Protein AF-A0A2H3ASD8-F1 (afdb_monomer)

Nearest PDB structures (foldseek):
  6ohp-assembly4_D  TM=9.624E-01  e=1.254E-15  Homo sapiens
  6ohp-assembly1_A  TM=9.636E-01  e=1.628E-15  Homo sapiens
  6ohp-assembly3_C  TM=9.626E-01  e=1.010E-14  Homo sapiens
  6oho-assembly1_A  TM=9.629E-01  e=1.494E-14  Homo sapiens
  6ohs-assembly4_D  TM=9.561E-01  e=1.494E-14  Homo sapiens

Secondary structure (DSSP, 8-state):
-BSSSSGGG-GGGBHHHHHHHHHHTT--EEEEEE---TTT----HHHHHHHHHTT-TTEEEEEE---SS-SS----------EEEETTTEEEEES--SSTT----TT--S----TT-GGG-SS-GGGS-BTTTB----TTSTT--SS-TTT-PPPP----EEEEESTTHHHHHHHHHHHHHHHHHHHS---

Structure (mmCIF, N/CA/C/O backbone):
data_AF-A0A2H3ASD8-F1
#
_entry.id   AF-A0A2H3ASD8-F1
#
loop_
_atom_site.group_PDB
_atom_site.id
_atom_site.type_symbol
_atom_site.label_atom_id
_atom_site.label_alt_id
_atom_site.label_comp_id
_atom_site.label_asym_id
_atom_site.label_entity_id
_atom_site.label_seq_id
_atom_site.pdbx_PDB_ins_code
_atom_site.Cartn_x
_atom_site.Cartn_y
_atom_site.Cartn_z
_atom_site.occupancy
_atom_site.B_iso_or_equiv
_atom_site.auth_seq_id
_atom_site.auth_comp_id
_atom_site.auth_asym_id
_atom_site.auth_atom_id
_atom_site.pdbx_PDB_model_num
ATOM 1 N N . LEU A 1 1 ? 0.247 -0.559 -5.956 1.00 93.75 1 LEU A N 1
ATOM 2 C CA . LEU A 1 1 ? 1.138 -1.746 -5.871 1.00 93.75 1 LEU A CA 1
ATOM 3 C C . LEU A 1 1 ? 0.347 -3.056 -5.938 1.00 93.75 1 LEU A C 1
ATOM 5 O O . LEU A 1 1 ? -0.867 -3.030 -5.729 1.00 93.75 1 LEU A O 1
ATOM 9 N N . TYR A 1 2 ? 1.028 -4.179 -6.190 1.00 97.31 2 TYR A N 1
ATOM 10 C CA . TYR A 1 2 ? 0.462 -5.537 -6.153 1.00 97.31 2 TYR A CA 1
ATOM 11 C C . TYR A 1 2 ? 1.023 -6.342 -4.974 1.00 97.31 2 TYR A C 1
ATOM 13 O O . TYR A 1 2 ? 2.237 -6.365 -4.770 1.00 97.31 2 TYR A O 1
ATOM 21 N N . LEU A 1 3 ? 0.143 -7.025 -4.233 1.00 97.75 3 LEU A N 1
ATOM 22 C CA . LEU A 1 3 ? 0.501 -7.840 -3.061 1.00 97.75 3 LEU A CA 1
ATOM 23 C C . LEU A 1 3 ? 1.001 -9.248 -3.427 1.00 97.75 3 LEU A C 1
ATOM 25 O O . LEU A 1 3 ? 1.603 -9.927 -2.600 1.00 97.75 3 LEU A O 1
ATOM 29 N N . ARG A 1 4 ? 0.744 -9.699 -4.659 1.00 97.94 4 ARG A N 1
ATOM 30 C CA . ARG A 1 4 ? 1.231 -10.966 -5.224 1.00 97.94 4 ARG A CA 1
ATOM 31 C C . ARG A 1 4 ? 1.834 -10.719 -6.601 1.00 97.94 4 ARG A C 1
ATOM 33 O O . ARG A 1 4 ? 1.374 -9.816 -7.301 1.00 97.94 4 ARG A O 1
ATOM 40 N N . ARG A 1 5 ? 2.855 -11.500 -6.968 1.00 97.38 5 ARG A N 1
ATOM 41 C CA . ARG A 1 5 ? 3.621 -11.366 -8.220 1.00 97.38 5 ARG A CA 1
ATOM 42 C C . ARG A 1 5 ? 3.774 -12.725 -8.931 1.00 97.38 5 ARG A C 1
ATOM 44 O O . ARG A 1 5 ? 3.829 -13.731 -8.223 1.00 97.38 5 ARG A O 1
ATOM 51 N N . PRO A 1 6 ? 3.877 -12.750 -10.274 1.00 97.31 6 PRO A N 1
ATOM 52 C CA . PRO A 1 6 ? 3.798 -11.590 -11.169 1.00 97.31 6 PRO A CA 1
ATOM 53 C C . PRO A 1 6 ? 2.365 -11.020 -11.253 1.00 97.31 6 PRO A C 1
ATOM 55 O O . PRO A 1 6 ? 1.399 -11.767 -11.112 1.00 97.31 6 PRO A O 1
ATOM 58 N N . PRO A 1 7 ? 2.174 -9.702 -11.451 1.00 97.00 7 PRO A N 1
ATOM 59 C CA . PRO A 1 7 ? 0.848 -9.080 -11.465 1.00 97.00 7 PRO A CA 1
ATOM 60 C C . PRO A 1 7 ? -0.124 -9.656 -12.498 1.00 97.00 7 PRO A C 1
ATOM 62 O O . PRO A 1 7 ? -1.330 -9.615 -12.263 1.00 97.00 7 PRO A O 1
ATOM 65 N N . ALA A 1 8 ? 0.380 -10.174 -13.623 1.00 96.88 8 ALA A N 1
ATOM 66 C CA . ALA A 1 8 ? -0.441 -10.753 -14.685 1.00 96.88 8 ALA A CA 1
ATOM 67 C C . ALA A 1 8 ? -1.290 -11.942 -14.198 1.00 96.88 8 ALA A C 1
ATOM 69 O O . ALA A 1 8 ? -2.434 -12.076 -14.626 1.00 96.88 8 ALA A O 1
ATOM 70 N N . ASP A 1 9 ? -0.772 -12.724 -13.245 1.00 97.75 9 ASP A N 1
ATOM 71 C CA . ASP A 1 9 ? -1.457 -13.888 -12.667 1.00 97.75 9 ASP A CA 1
ATOM 72 C C . ASP A 1 9 ? -2.352 -13.526 -11.468 1.00 97.75 9 ASP A C 1
ATOM 74 O O . ASP A 1 9 ? -3.160 -14.337 -11.021 1.00 97.75 9 ASP A O 1
ATOM 78 N N . TYR A 1 10 ? -2.203 -12.312 -10.924 1.00 97.38 10 TYR A N 1
ATOM 79 C CA . TYR A 1 10 ? -2.798 -11.893 -9.649 1.00 97.38 10 TYR A CA 1
ATOM 80 C C . TYR A 1 10 ? -3.391 -10.480 -9.717 1.00 97.38 10 TYR A C 1
ATOM 82 O O . TYR A 1 10 ? -3.225 -9.658 -8.805 1.00 97.38 10 TYR A O 1
ATOM 90 N N . LEU A 1 11 ? -4.085 -10.171 -10.813 1.00 95.69 11 LEU A N 1
ATOM 91 C CA . LEU A 1 11 ? -4.644 -8.845 -11.086 1.00 95.69 11 LEU A CA 1
ATOM 92 C C . LEU A 1 11 ? -5.582 -8.340 -9.979 1.00 95.69 11 LEU A C 1
ATOM 94 O O . LEU A 1 11 ? -5.693 -7.130 -9.758 1.00 95.69 11 LEU A O 1
ATOM 98 N N . GLU A 1 12 ? -6.258 -9.247 -9.285 1.00 96.94 12 GLU A N 1
ATOM 99 C CA . GLU A 1 12 ? -7.177 -8.991 -8.181 1.00 96.94 12 GLU A CA 1
ATOM 100 C C . GLU A 1 12 ? -6.484 -8.719 -6.837 1.00 96.94 12 GLU A C 1
ATOM 102 O O . GLU A 1 12 ? -7.141 -8.294 -5.886 1.00 96.94 12 GLU A O 1
ATOM 107 N N . TYR A 1 13 ? -5.172 -8.957 -6.752 1.00 97.81 13 TYR A N 1
ATOM 108 C CA . TYR A 1 13 ? -4.335 -8.670 -5.582 1.00 97.81 13 TYR A CA 1
ATOM 109 C C . TYR A 1 13 ? -3.620 -7.316 -5.682 1.00 97.81 13 TYR A C 1
ATOM 111 O O . TYR A 1 13 ? -2.729 -7.015 -4.880 1.00 97.81 13 TYR A O 1
ATOM 119 N N . ARG A 1 14 ? -4.017 -6.462 -6.635 1.00 97.88 14 ARG A N 1
ATOM 120 C CA . ARG A 1 14 ? -3.713 -5.030 -6.555 1.00 97.88 14 ARG A CA 1
ATOM 121 C C . ARG A 1 14 ? -4.426 -4.449 -5.336 1.00 97.88 14 ARG A C 1
ATOM 123 O O . ARG A 1 14 ? -5.608 -4.729 -5.137 1.00 97.88 14 ARG A O 1
ATOM 130 N N . LEU A 1 15 ? -3.706 -3.691 -4.510 1.00 98.06 15 LEU A N 1
ATOM 131 C CA . LEU A 1 15 ? -4.189 -3.292 -3.181 1.00 98.06 15 LEU A CA 1
ATOM 132 C C . LEU A 1 15 ? -5.554 -2.585 -3.235 1.00 98.06 15 LEU A C 1
ATOM 134 O O . LEU A 1 15 ? -6.479 -2.986 -2.540 1.00 98.06 15 LEU A O 1
ATOM 138 N N . ASP A 1 16 ? -5.707 -1.603 -4.118 1.00 97.75 16 ASP A N 1
ATOM 139 C CA . ASP A 1 16 ? -6.957 -0.870 -4.356 1.00 97.75 16 ASP A CA 1
ATOM 140 C C . ASP A 1 16 ? -8.130 -1.795 -4.727 1.00 97.75 16 ASP A C 1
ATOM 142 O O . ASP A 1 16 ? -9.216 -1.700 -4.158 1.00 97.75 16 ASP A O 1
ATOM 146 N N . ARG A 1 17 ? -7.904 -2.750 -5.636 1.00 98.31 17 ARG A N 1
ATOM 147 C CA . ARG A 1 17 ? -8.920 -3.722 -6.070 1.00 98.31 17 ARG A CA 1
ATOM 148 C C . ARG A 1 17 ? -9.319 -4.663 -4.941 1.00 98.31 17 ARG A C 1
ATOM 150 O O . ARG A 1 17 ? -10.503 -4.958 -4.780 1.00 98.31 17 ARG A O 1
ATOM 157 N N . LEU A 1 18 ? -8.345 -5.125 -4.157 1.00 98.69 18 LEU A N 1
ATOM 158 C CA . LEU A 1 18 ? -8.594 -5.968 -2.993 1.00 98.69 18 LEU A CA 1
ATOM 159 C C . LEU A 1 18 ? -9.447 -5.226 -1.959 1.00 98.69 18 LEU A C 1
ATOM 161 O O . LEU A 1 18 ? -10.453 -5.779 -1.514 1.00 98.69 18 LEU A O 1
ATOM 165 N N . LEU A 1 19 ? -9.065 -3.994 -1.607 1.00 98.69 19 LEU A N 1
ATOM 166 C CA . LEU A 1 19 ? -9.784 -3.176 -0.630 1.00 98.69 19 LEU A CA 1
ATOM 167 C C . LEU A 1 19 ? -11.201 -2.861 -1.111 1.00 98.69 19 LEU A C 1
ATOM 169 O O . LEU A 1 19 ? -12.147 -3.110 -0.369 1.00 98.69 19 LEU A O 1
ATOM 173 N N . LYS A 1 20 ? -11.374 -2.429 -2.368 1.00 98.69 20 LYS A N 1
ATOM 174 C CA . LYS A 1 20 ? -12.697 -2.180 -2.965 1.00 98.69 20 LYS A CA 1
ATOM 175 C C . LYS A 1 20 ? -13.597 -3.412 -2.887 1.00 98.69 20 LYS A C 1
ATOM 177 O O . LYS A 1 20 ? -14.710 -3.327 -2.382 1.00 98.69 20 LYS A O 1
ATOM 182 N N . ARG A 1 21 ? -13.092 -4.581 -3.293 1.00 98.62 21 ARG A N 1
ATOM 183 C CA . ARG A 1 21 ? -13.844 -5.843 -3.223 1.00 98.62 21 ARG A CA 1
ATOM 184 C C . ARG A 1 21 ? -14.244 -6.206 -1.791 1.00 98.62 21 ARG A C 1
ATOM 186 O O . ARG A 1 21 ? -15.328 -6.736 -1.575 1.00 98.62 21 ARG A O 1
ATOM 193 N N . LYS A 1 22 ? -13.378 -5.960 -0.803 1.00 98.75 22 LYS A N 1
ATOM 194 C CA . LYS A 1 22 ? -13.708 -6.189 0.614 1.00 98.75 22 LYS A CA 1
ATOM 195 C C . LYS A 1 22 ? -14.733 -5.182 1.130 1.00 98.75 22 LYS A C 1
ATOM 197 O O . LYS A 1 22 ? -15.659 -5.577 1.834 1.00 98.75 22 LYS A O 1
ATOM 202 N N . ALA A 1 23 ? -14.635 -3.929 0.709 1.00 98.75 23 ALA A N 1
ATOM 203 C CA . ALA A 1 23 ? -15.603 -2.890 1.028 1.00 98.75 23 ALA A CA 1
ATOM 204 C C . ALA A 1 23 ? -17.009 -3.204 0.481 1.00 98.75 23 ALA A C 1
ATOM 206 O O . ALA A 1 23 ? -17.988 -3.062 1.214 1.00 98.75 23 ALA A O 1
ATOM 207 N N . GLU A 1 24 ? -17.094 -3.716 -0.754 1.00 98.69 24 GLU A N 1
ATOM 208 C CA . GLU A 1 24 ? -18.329 -4.201 -1.399 1.00 98.69 24 GLU A CA 1
ATOM 209 C C . GLU A 1 24 ? -18.934 -5.423 -0.681 1.00 98.69 24 GLU A C 1
ATOM 211 O O . GLU A 1 24 ? -20.142 -5.635 -0.721 1.00 98.69 24 GLU A O 1
ATOM 216 N N . GLN A 1 25 ? -18.110 -6.207 0.023 1.00 98.56 25 GLN A N 1
ATOM 217 C CA . GLN A 1 25 ? -18.545 -7.311 0.894 1.00 98.56 25 GLN A CA 1
ATOM 218 C C . GLN A 1 25 ? -18.990 -6.835 2.290 1.00 98.56 25 GLN A C 1
ATOM 220 O O . GLN A 1 25 ? -19.306 -7.659 3.145 1.00 98.56 25 GLN A O 1
ATOM 225 N N . GLY A 1 26 ? -19.009 -5.522 2.539 1.00 98.56 26 GLY A N 1
ATOM 226 C CA . GLY A 1 26 ? -19.436 -4.925 3.807 1.00 98.56 26 GLY A CA 1
ATOM 227 C C . GLY A 1 26 ? -18.316 -4.689 4.824 1.00 98.56 26 GLY A C 1
ATOM 228 O O . GLY A 1 26 ? -18.601 -4.225 5.928 1.00 98.56 26 GLY A O 1
ATOM 229 N N . VAL A 1 27 ? -17.051 -4.964 4.481 1.00 98.69 27 VAL A N 1
ATOM 230 C CA . VAL A 1 27 ? -15.912 -4.687 5.372 1.00 98.69 27 VAL A CA 1
ATOM 231 C C . VAL A 1 27 ? -15.699 -3.178 5.482 1.00 98.69 27 VAL A C 1
ATOM 233 O O . VAL A 1 27 ? -15.609 -2.484 4.469 1.00 98.69 27 VAL A O 1
ATOM 236 N N . LYS A 1 28 ? -15.578 -2.670 6.711 1.00 98.56 28 LYS A N 1
ATOM 237 C CA . LYS A 1 28 ? -15.180 -1.282 6.981 1.00 98.56 28 LYS A CA 1
ATOM 238 C C . LYS A 1 28 ? -13.662 -1.194 7.033 1.00 98.56 28 LYS A C 1
ATOM 240 O O . LYS A 1 28 ? -13.026 -1.965 7.745 1.00 98.56 28 LYS A O 1
ATOM 245 N N . ILE A 1 29 ? -13.095 -0.270 6.271 1.00 98.81 29 ILE A N 1
ATOM 246 C CA . ILE A 1 29 ? -11.655 -0.132 6.080 1.00 98.81 29 ILE A CA 1
ATOM 247 C C . ILE A 1 29 ? -11.259 1.277 6.508 1.00 98.81 29 ILE A C 1
ATOM 249 O O . ILE A 1 29 ? -11.764 2.268 5.982 1.00 98.81 29 ILE A O 1
ATOM 253 N N . TYR A 1 30 ? -10.337 1.344 7.460 1.00 98.44 30 TYR A N 1
ATOM 254 C CA . TYR A 1 30 ? -9.831 2.579 8.039 1.00 98.44 30 TYR A CA 1
ATOM 255 C C . TYR A 1 30 ? -8.327 2.643 7.804 1.00 98.44 30 TYR A C 1
ATOM 257 O O . TYR A 1 30 ? -7.611 1.695 8.122 1.00 98.44 30 TYR A O 1
ATOM 265 N N . VAL A 1 31 ? -7.853 3.737 7.215 1.00 98.44 31 VAL A N 1
ATOM 266 C CA . VAL A 1 31 ? -6.449 3.910 6.833 1.00 98.44 31 VAL A CA 1
ATOM 267 C C . VAL A 1 31 ? -5.939 5.232 7.384 1.00 98.44 31 VAL A C 1
ATOM 269 O O . VAL A 1 31 ? -6.562 6.268 7.177 1.00 98.44 31 VAL A O 1
ATOM 272 N N . ILE A 1 32 ? -4.788 5.213 8.046 1.00 97.62 32 ILE A N 1
ATOM 273 C CA . ILE A 1 32 ? -4.057 6.421 8.437 1.00 97.62 32 ILE A CA 1
ATOM 274 C C . ILE A 1 32 ? -2.764 6.422 7.632 1.00 97.62 32 ILE A C 1
ATOM 276 O O . ILE A 1 32 ? -2.038 5.431 7.640 1.00 97.62 32 ILE A O 1
ATOM 280 N N . VAL A 1 33 ? -2.484 7.515 6.926 1.00 96.69 33 VAL A N 1
ATOM 281 C CA . VAL A 1 33 ? -1.188 7.723 6.270 1.00 96.69 33 VAL A CA 1
ATOM 282 C C . VAL A 1 33 ? -0.521 8.982 6.805 1.00 96.69 33 VAL A C 1
ATOM 284 O O . VAL A 1 33 ? -1.186 9.959 7.160 1.00 96.69 33 VAL A O 1
ATOM 287 N N . TYR A 1 34 ? 0.808 8.978 6.854 1.00 94.69 34 TYR A N 1
ATOM 288 C CA . TYR A 1 34 ? 1.555 10.176 7.210 1.00 94.69 34 TYR A CA 1
ATOM 289 C C . TYR A 1 34 ? 1.340 11.272 6.155 1.00 94.69 34 TYR A C 1
ATOM 291 O O . TYR A 1 34 ? 1.434 11.024 4.951 1.00 94.69 34 TYR A O 1
ATOM 299 N N . LYS A 1 35 ? 1.029 12.486 6.616 1.00 91.88 35 LYS A N 1
ATOM 300 C CA . LYS A 1 35 ? 0.920 13.688 5.788 1.00 91.88 35 LYS A CA 1
ATOM 301 C C . LYS A 1 35 ? 2.297 14.325 5.683 1.00 91.88 35 LYS A C 1
ATOM 303 O O . LYS A 1 35 ? 2.802 14.923 6.630 1.00 91.88 35 LYS A O 1
ATOM 308 N N . GLU A 1 36 ? 2.902 14.189 4.520 1.00 87.75 36 GLU A N 1
ATOM 309 C CA . GLU A 1 36 ? 4.225 14.704 4.223 1.00 87.75 36 GLU A CA 1
ATOM 310 C C . GLU A 1 36 ? 4.266 16.225 4.088 1.00 87.75 36 GLU A C 1
ATOM 312 O O . GLU A 1 36 ? 3.287 16.874 3.704 1.00 87.75 36 GLU A O 1
ATOM 317 N N . VAL A 1 37 ? 5.454 16.784 4.314 1.00 83.81 37 VAL A N 1
ATOM 318 C CA . VAL A 1 37 ? 5.799 18.124 3.841 1.00 83.81 37 VAL A CA 1
ATOM 319 C C . VAL A 1 37 ? 6.139 18.007 2.354 1.00 83.81 37 VAL A C 1
ATOM 321 O O . VAL A 1 37 ? 7.230 17.584 1.974 1.00 83.81 37 VAL A O 1
ATOM 324 N N . THR A 1 38 ? 5.181 18.347 1.493 1.00 77.12 38 THR A N 1
ATOM 325 C CA . THR A 1 38 ? 5.244 18.077 0.043 1.00 77.12 38 THR A CA 1
ATOM 326 C C . THR A 1 38 ? 6.422 18.742 -0.674 1.00 77.12 38 THR A C 1
ATOM 328 O O . THR A 1 38 ? 6.777 18.338 -1.774 1.00 77.12 38 THR A O 1
ATOM 331 N N . GLN A 1 39 ? 7.036 19.769 -0.080 1.00 72.38 39 GLN A N 1
ATOM 332 C CA . GLN A 1 39 ? 8.222 20.435 -0.622 1.00 72.38 39 GLN A CA 1
ATOM 333 C C . GLN A 1 39 ? 9.491 19.581 -0.513 1.00 72.38 39 GLN A C 1
ATOM 335 O O . GLN A 1 39 ? 10.429 19.802 -1.275 1.00 72.38 39 GLN A O 1
ATOM 340 N N . THR A 1 40 ? 9.549 18.646 0.437 1.00 72.50 40 THR A N 1
ATOM 341 C CA . THR A 1 40 ? 10.761 17.870 0.738 1.00 72.50 40 THR A CA 1
ATOM 342 C C . THR A 1 40 ? 10.591 16.369 0.535 1.00 72.50 40 THR A C 1
ATOM 344 O O . THR A 1 40 ? 11.592 15.659 0.505 1.00 72.50 40 THR A O 1
ATOM 347 N N . MET A 1 41 ? 9.360 15.870 0.388 1.00 79.50 41 MET A N 1
ATOM 348 C CA . MET A 1 41 ? 9.072 14.436 0.318 1.00 79.50 41 MET A CA 1
ATOM 349 C C . MET A 1 41 ? 8.055 14.113 -0.779 1.00 79.50 41 MET A C 1
ATOM 351 O O . MET A 1 41 ? 7.023 14.772 -0.898 1.00 79.50 41 MET A O 1
ATOM 355 N N . ALA A 1 42 ? 8.315 13.045 -1.535 1.00 80.06 42 ALA A N 1
ATOM 356 C CA . ALA A 1 42 ? 7.488 12.594 -2.656 1.00 80.06 42 ALA A CA 1
ATOM 357 C C . ALA A 1 42 ? 6.672 11.327 -2.322 1.00 80.06 42 ALA A C 1
ATOM 359 O O . ALA A 1 42 ? 6.671 10.361 -3.079 1.00 80.06 42 ALA A O 1
ATOM 360 N N . MET A 1 43 ? 5.976 11.309 -1.178 1.00 84.94 43 MET A N 1
ATOM 361 C CA . MET A 1 43 ? 5.171 10.142 -0.766 1.00 84.94 43 MET A CA 1
ATOM 362 C C . MET A 1 43 ? 3.780 10.100 -1.407 1.00 84.94 43 MET A C 1
ATOM 364 O O . MET A 1 43 ? 3.204 9.025 -1.560 1.00 84.94 43 MET A O 1
ATOM 368 N N . GLY A 1 44 ? 3.230 11.255 -1.793 1.00 90.88 44 GLY A N 1
ATOM 369 C CA . GLY A 1 44 ? 1.935 11.340 -2.463 1.00 90.88 44 GLY A CA 1
ATOM 370 C C . GLY A 1 44 ? 0.761 10.962 -1.565 1.00 90.88 44 GLY A C 1
ATOM 371 O O . GLY A 1 44 ? -0.221 10.406 -2.060 1.00 90.88 44 GLY A O 1
ATOM 372 N N . SER A 1 45 ? 0.810 11.281 -0.263 1.00 93.56 45 SER A N 1
ATOM 373 C CA . SER A 1 45 ? -0.280 10.926 0.664 1.00 93.56 45 SER A CA 1
ATOM 374 C C . SER A 1 45 ? -1.613 11.528 0.228 1.00 93.56 45 SER A C 1
ATOM 376 O O . SER A 1 45 ? -2.661 10.920 0.432 1.00 93.56 45 SER A O 1
ATOM 378 N N . TRP A 1 46 ? -1.585 12.710 -0.406 1.00 93.06 46 TRP A N 1
ATOM 379 C CA . TRP A 1 46 ? -2.775 13.352 -0.963 1.00 93.06 46 TRP A CA 1
ATOM 380 C C . TRP A 1 46 ? -3.431 12.459 -2.015 1.00 93.06 46 TRP A C 1
ATOM 382 O O . TRP A 1 46 ? -4.630 12.205 -1.926 1.00 93.06 46 TRP A O 1
ATOM 392 N N . HIS A 1 47 ? -2.648 11.933 -2.960 1.00 93.62 47 HIS A N 1
ATOM 393 C CA . HIS A 1 47 ? -3.141 11.000 -3.968 1.00 93.62 47 HIS A CA 1
ATOM 394 C C . HIS A 1 47 ? -3.678 9.724 -3.314 1.00 93.62 47 HIS A C 1
ATOM 396 O O . HIS A 1 47 ? -4.783 9.300 -3.646 1.00 93.62 47 HIS A O 1
ATOM 402 N N . THR A 1 48 ? -2.948 9.158 -2.348 1.00 95.69 48 THR A N 1
ATOM 403 C CA . THR A 1 48 ? -3.369 7.957 -1.614 1.00 95.69 48 THR A CA 1
ATOM 404 C C . THR A 1 48 ? -4.718 8.147 -0.928 1.00 95.69 48 THR A C 1
ATOM 406 O O . THR A 1 48 ? -5.602 7.318 -1.122 1.00 95.69 48 THR A O 1
ATOM 409 N N . LYS A 1 49 ? -4.916 9.249 -0.187 1.00 95.69 49 LYS A N 1
ATOM 410 C CA . LYS A 1 49 ? -6.187 9.526 0.498 1.00 95.69 49 LYS A CA 1
ATOM 411 C C . LYS A 1 49 ? -7.357 9.568 -0.476 1.00 95.69 49 LYS A C 1
ATOM 413 O O . LYS A 1 49 ? -8.292 8.797 -0.312 1.00 95.69 49 LYS A O 1
ATOM 418 N N . HIS A 1 50 ? -7.287 10.437 -1.483 1.00 96.06 50 HIS A N 1
ATOM 419 C CA . HIS A 1 50 ? -8.416 10.640 -2.395 1.00 96.06 50 HIS A CA 1
ATOM 420 C C . HIS A 1 50 ? -8.687 9.381 -3.216 1.00 96.06 50 HIS A C 1
ATOM 422 O O . HIS A 1 50 ? -9.830 8.965 -3.335 1.00 96.06 50 HIS A O 1
ATOM 428 N N . THR A 1 51 ? -7.633 8.700 -3.676 1.00 96.19 51 THR A N 1
ATOM 429 C CA . THR A 1 51 ? -7.794 7.437 -4.401 1.00 96.19 51 THR A CA 1
ATOM 430 C C . THR A 1 51 ? -8.485 6.384 -3.545 1.00 96.19 51 THR A C 1
ATOM 432 O O . THR A 1 51 ? -9.325 5.674 -4.073 1.00 96.19 51 THR A O 1
ATOM 435 N N . LEU A 1 52 ? -8.150 6.259 -2.254 1.00 97.94 52 LEU A N 1
ATOM 436 C CA . LEU A 1 52 ? -8.779 5.279 -1.364 1.00 97.94 52 LEU A CA 1
ATOM 437 C C . LEU A 1 52 ? -10.217 5.653 -0.994 1.00 97.94 52 LEU A C 1
ATOM 439 O O . LEU A 1 52 ? -11.080 4.777 -1.039 1.00 97.94 52 LEU A O 1
ATOM 443 N N . ASP A 1 53 ? -10.473 6.918 -0.656 1.00 97.12 53 ASP A N 1
ATOM 444 C CA . ASP A 1 53 ? -11.817 7.409 -0.321 1.00 97.12 53 ASP A CA 1
ATOM 445 C C . ASP A 1 53 ? -12.784 7.236 -1.511 1.00 97.12 53 ASP A C 1
ATOM 447 O O . ASP A 1 53 ? -13.921 6.796 -1.334 1.00 97.12 53 ASP A O 1
ATOM 451 N N . ASP A 1 54 ? -12.313 7.480 -2.740 1.00 98.06 54 ASP A N 1
ATOM 452 C CA . ASP A 1 54 ? -13.116 7.362 -3.965 1.00 98.06 54 ASP A CA 1
ATOM 453 C C . ASP A 1 54 ? -13.466 5.905 -4.339 1.00 98.06 54 ASP A C 1
ATOM 455 O O . ASP A 1 54 ? -14.330 5.671 -5.189 1.00 98.06 54 ASP A O 1
ATOM 459 N N . LEU A 1 55 ? -12.825 4.892 -3.733 1.00 98.38 55 LEU A N 1
ATOM 460 C CA . LEU A 1 55 ? -13.090 3.486 -4.072 1.00 98.38 55 LEU A CA 1
ATOM 461 C C . LEU A 1 55 ? -14.466 3.007 -3.598 1.00 98.38 55 LEU A C 1
ATOM 463 O O . LEU A 1 55 ? -15.103 2.221 -4.309 1.00 98.38 55 LEU A O 1
ATOM 467 N N . HIS A 1 56 ? -14.874 3.377 -2.377 1.00 98.75 56 HIS A N 1
ATOM 468 C CA . HIS A 1 56 ? -16.106 2.898 -1.741 1.00 98.75 56 HIS A CA 1
ATOM 469 C C . HIS A 1 56 ? -16.406 3.656 -0.427 1.00 98.75 56 HIS A C 1
ATOM 471 O O . HIS A 1 56 ? -15.482 3.850 0.357 1.00 98.75 56 HIS A O 1
ATOM 477 N N . PRO A 1 57 ? -17.678 3.929 -0.058 1.00 98.38 57 PRO A N 1
ATOM 478 C CA . PRO A 1 57 ? -18.041 4.614 1.202 1.00 98.38 57 PRO A CA 1
ATOM 479 C C . PRO A 1 57 ? -17.640 3.889 2.503 1.00 98.38 57 PRO A C 1
ATOM 481 O O . PRO A 1 57 ? -17.679 4.473 3.584 1.00 98.38 57 PRO A O 1
ATOM 484 N N . ASN A 1 58 ? -17.261 2.610 2.422 1.00 98.69 58 ASN A N 1
ATOM 485 C CA . ASN A 1 58 ? -16.741 1.856 3.574 1.00 98.69 58 ASN A CA 1
ATOM 486 C C . ASN A 1 58 ? -15.223 2.023 3.756 1.00 98.69 58 ASN A C 1
ATOM 488 O O . ASN A 1 58 ? -14.681 1.472 4.711 1.00 98.69 58 ASN A O 1
ATOM 492 N N . ILE A 1 59 ? -14.540 2.739 2.860 1.00 98.69 59 ILE A N 1
ATOM 493 C CA . ILE A 1 59 ? -13.106 3.017 2.938 1.00 98.69 59 ILE A CA 1
ATOM 494 C C . ILE A 1 59 ? -12.944 4.472 3.368 1.00 98.69 59 ILE A C 1
ATOM 496 O O . ILE A 1 59 ? -13.495 5.367 2.742 1.00 98.69 59 ILE A O 1
ATOM 500 N N . ASN A 1 60 ? -12.221 4.691 4.464 1.00 98.00 60 ASN A N 1
ATOM 501 C CA . ASN A 1 60 ? -11.956 6.022 4.999 1.00 98.00 60 ASN A CA 1
ATOM 502 C C . ASN A 1 60 ? -10.456 6.176 5.238 1.00 98.00 60 ASN A C 1
ATOM 504 O O . ASN A 1 60 ? -9.864 5.392 5.987 1.00 98.00 60 ASN A O 1
ATOM 508 N N . CYS A 1 61 ? -9.849 7.194 4.633 1.00 97.81 61 CYS A N 1
ATOM 509 C CA . CYS A 1 61 ? -8.431 7.488 4.771 1.00 97.81 61 CYS A CA 1
ATOM 510 C C . CYS A 1 61 ? -8.194 8.848 5.444 1.00 97.81 61 CYS A C 1
ATOM 512 O O . CYS A 1 61 ? -8.648 9.887 4.966 1.00 97.81 61 CYS A O 1
ATOM 514 N N . LEU A 1 62 ? -7.441 8.863 6.541 1.00 95.88 62 LEU A N 1
ATOM 515 C CA . LEU A 1 62 ? -6.979 10.076 7.217 1.00 95.88 62 LEU A CA 1
ATOM 516 C C . LEU A 1 62 ? -5.508 10.344 6.900 1.00 95.88 62 LEU A C 1
ATOM 518 O O . LEU A 1 62 ? -4.732 9.424 6.631 1.00 95.88 62 LEU A O 1
ATOM 522 N N . ARG A 1 63 ? -5.126 11.622 6.955 1.00 94.44 63 ARG A N 1
ATOM 523 C CA . ARG A 1 63 ? -3.735 12.064 6.811 1.00 94.44 63 ARG A CA 1
ATOM 524 C C . ARG A 1 63 ? -3.356 12.924 8.005 1.00 94.44 63 ARG A C 1
ATOM 526 O O . ARG A 1 63 ? -4.106 13.829 8.335 1.00 94.44 63 ARG A O 1
ATOM 533 N N . HIS A 1 64 ? -2.196 12.678 8.605 1.00 92.94 64 HIS A N 1
ATOM 534 C CA . HIS A 1 64 ? -1.711 13.445 9.758 1.00 92.94 64 HIS A CA 1
ATOM 535 C C . HIS A 1 64 ? -0.173 13.470 9.795 1.00 92.94 64 HIS A C 1
ATOM 537 O O . HIS A 1 64 ? 0.432 12.474 9.388 1.00 92.94 64 HIS A O 1
ATOM 543 N N . PRO A 1 65 ? 0.493 14.532 10.295 1.00 89.81 65 PRO A N 1
ATOM 544 C CA . PRO A 1 65 ? -0.041 15.762 10.893 1.00 89.81 65 PRO A CA 1
ATOM 545 C C . PRO A 1 65 ? -0.374 16.867 9.897 1.00 89.81 65 PRO A C 1
ATOM 547 O O . PRO A 1 65 ? 0.177 16.943 8.800 1.00 89.81 65 PRO A O 1
ATOM 550 N N . ASP A 1 66 ? -1.243 17.777 10.325 1.00 81.94 66 ASP A N 1
ATOM 551 C CA . ASP A 1 66 ? -1.461 19.038 9.633 1.00 81.94 66 ASP A CA 1
ATOM 552 C C . ASP A 1 66 ? -0.329 20.022 9.937 1.00 81.94 66 ASP A C 1
ATOM 554 O O . ASP A 1 66 ? -0.084 20.404 11.077 1.00 81.94 66 ASP A O 1
ATOM 558 N N . HIS A 1 67 ? 0.374 20.429 8.879 1.00 73.12 67 HIS A N 1
ATOM 559 C CA . HIS A 1 67 ? 1.511 21.355 8.962 1.00 73.12 67 HIS A CA 1
ATOM 560 C C . HIS A 1 67 ? 1.103 22.831 8.856 1.00 73.12 67 HIS A C 1
ATOM 562 O O . HIS A 1 67 ? 1.933 23.715 9.048 1.00 73.12 67 HIS A O 1
ATOM 568 N N . ILE A 1 68 ? -0.155 23.118 8.503 1.00 62.09 68 ILE A N 1
ATOM 569 C CA . ILE A 1 68 ? -0.669 24.483 8.327 1.00 62.09 68 ILE A CA 1
ATOM 570 C C . ILE A 1 68 ? -1.405 24.881 9.607 1.00 62.09 68 ILE A C 1
ATOM 572 O O . ILE A 1 68 ? -2.417 24.280 9.944 1.00 62.09 68 ILE A O 1
ATOM 576 N N . GLY A 1 69 ? -0.912 25.909 10.303 1.00 56.97 69 GLY A N 1
ATOM 577 C CA . GLY A 1 69 ? -1.570 26.468 11.490 1.00 56.97 69 GLY A CA 1
ATOM 578 C C . GLY A 1 69 ? -1.068 25.946 12.841 1.00 56.97 69 GLY A C 1
ATOM 579 O O . GLY A 1 69 ? -1.565 26.404 13.871 1.00 56.97 69 GLY A O 1
ATOM 580 N N . SER A 1 70 ? -0.060 25.064 12.882 1.00 56.12 70 SER A N 1
ATOM 581 C CA . SER A 1 70 ? 0.647 24.777 14.133 1.00 56.12 70 SER A CA 1
ATOM 582 C C . SER A 1 70 ? 1.389 26.044 14.576 1.00 56.12 70 SER A C 1
ATOM 584 O O . SER A 1 70 ? 2.248 26.564 13.866 1.00 56.12 70 SER A O 1
ATOM 586 N N . LYS A 1 71 ? 1.009 26.591 15.739 1.00 52.34 71 LYS A N 1
ATOM 587 C CA . LYS A 1 71 ? 1.571 27.839 16.297 1.00 52.34 71 LYS A CA 1
ATOM 588 C C . LYS A 1 71 ? 3.090 27.800 16.487 1.00 52.34 71 LYS A C 1
ATOM 590 O O . LYS A 1 71 ? 3.704 28.858 16.543 1.00 52.34 71 LYS A O 1
ATOM 595 N N . ASP A 1 72 ? 3.670 26.607 16.486 1.00 50.50 72 ASP A N 1
ATOM 596 C CA . ASP A 1 72 ? 5.098 26.361 16.522 1.00 50.50 72 ASP A CA 1
ATOM 597 C C . ASP A 1 72 ? 5.448 25.369 15.409 1.00 50.50 72 ASP A C 1
ATOM 599 O O . ASP A 1 72 ? 4.870 24.287 15.366 1.00 50.50 72 ASP A O 1
ATOM 603 N N . SER A 1 73 ? 6.377 25.762 14.528 1.00 54.09 73 SER A N 1
ATOM 604 C CA . SER A 1 73 ? 7.236 24.932 13.658 1.00 54.09 73 SER A CA 1
ATOM 605 C C . SER A 1 73 ? 6.612 23.757 12.880 1.00 54.09 73 SER A C 1
ATOM 607 O O . SER A 1 73 ? 5.945 22.890 13.432 1.00 54.09 73 SER A O 1
ATOM 609 N N . VAL A 1 74 ? 6.948 23.648 11.590 1.00 61.62 74 VAL A N 1
ATOM 610 C CA . VAL A 1 74 ? 6.784 22.415 10.795 1.00 61.62 74 VAL A CA 1
ATOM 611 C C . VAL A 1 74 ? 7.115 21.186 11.655 1.00 61.62 74 VAL A C 1
ATOM 613 O O . VAL A 1 74 ? 8.202 21.117 12.230 1.00 61.62 74 VAL A O 1
ATOM 616 N N . GLN A 1 75 ? 6.183 20.236 11.772 1.00 66.38 75 GLN A N 1
ATOM 617 C CA . GLN A 1 75 ? 6.409 19.018 12.547 1.00 66.38 75 GLN A CA 1
ATOM 618 C C . GLN A 1 75 ? 7.461 18.171 11.821 1.00 66.38 75 GLN A C 1
ATOM 620 O O . GLN A 1 75 ? 7.205 17.630 10.747 1.00 66.38 75 GLN A O 1
ATOM 625 N N . PHE A 1 76 ? 8.658 18.072 12.403 1.00 75.75 76 PHE A N 1
ATOM 626 C CA . PHE A 1 76 ? 9.781 17.318 11.828 1.00 75.75 76 PHE A CA 1
ATOM 627 C C . PHE A 1 76 ? 9.649 15.797 11.999 1.00 75.75 76 PHE A C 1
ATOM 629 O O . PHE A 1 76 ? 10.405 15.038 11.394 1.00 75.75 76 PHE A O 1
ATOM 636 N N . TRP A 1 77 ? 8.711 15.346 12.832 1.00 85.50 77 TRP A N 1
ATOM 637 C CA . TRP A 1 77 ? 8.476 13.933 13.115 1.00 85.50 77 TRP A CA 1
ATOM 638 C C . TRP A 1 77 ? 7.453 13.327 12.149 1.00 85.50 77 TRP A C 1
ATOM 640 O O . TRP A 1 77 ? 6.633 14.032 11.555 1.00 85.50 77 TRP A O 1
ATOM 650 N N . SER A 1 78 ? 7.491 12.001 12.010 1.00 89.69 78 SER A N 1
ATOM 651 C CA . SER A 1 78 ? 6.557 11.247 11.173 1.00 89.69 78 SER A CA 1
ATOM 652 C C . SER A 1 78 ? 5.839 10.159 11.959 1.00 89.69 78 SER A C 1
ATOM 654 O O . SER A 1 78 ? 6.363 9.633 12.942 1.00 89.69 78 SER A O 1
ATOM 656 N N . HIS A 1 79 ? 4.644 9.812 11.483 1.00 93.69 79 HIS A N 1
ATOM 657 C CA . HIS A 1 79 ? 4.026 8.527 11.799 1.00 93.69 79 HIS A CA 1
ATOM 658 C C . HIS A 1 79 ? 4.738 7.477 10.957 1.00 93.69 79 HIS A C 1
ATOM 660 O O . HIS A 1 79 ? 4.632 7.489 9.730 1.00 93.69 79 HIS A O 1
ATOM 666 N N . HIS A 1 80 ? 5.553 6.651 11.605 1.00 96.38 80 HIS A N 1
ATOM 667 C CA . HIS A 1 80 ? 6.465 5.729 10.928 1.00 96.38 80 HIS A CA 1
ATOM 668 C C . HIS A 1 80 ? 6.123 4.257 11.187 1.00 96.38 80 HIS A C 1
ATOM 670 O O . HIS A 1 80 ? 6.809 3.361 10.690 1.00 96.38 80 HIS A O 1
ATOM 676 N N . GLU A 1 81 ? 5.060 3.993 11.941 1.00 97.00 81 GLU A N 1
ATOM 677 C CA . GLU A 1 81 ? 4.518 2.660 12.140 1.00 97.00 81 GLU A CA 1
ATOM 678 C C . GLU A 1 81 ? 3.961 2.080 10.833 1.00 97.00 81 GLU A C 1
ATOM 680 O O . GLU A 1 81 ? 3.322 2.772 10.042 1.00 97.00 81 GLU A O 1
ATOM 685 N N . LYS A 1 82 ? 4.186 0.781 10.614 1.00 98.19 82 LYS A N 1
ATOM 686 C CA . LYS A 1 82 ? 3.550 0.016 9.539 1.00 98.19 82 LYS A CA 1
ATOM 687 C C . LYS A 1 82 ? 2.732 -1.083 10.170 1.00 98.19 82 LYS A C 1
ATOM 689 O O . LYS A 1 82 ? 3.288 -2.044 10.699 1.00 98.19 82 LYS A O 1
ATOM 694 N N . VAL A 1 83 ? 1.418 -0.896 10.165 1.00 97.81 83 VAL A N 1
ATOM 695 C CA . VAL A 1 83 ? 0.481 -1.753 10.885 1.00 97.81 83 VAL A CA 1
ATOM 696 C C . VAL A 1 83 ? -0.707 -2.071 9.990 1.00 97.81 83 VAL A C 1
ATOM 698 O O . VAL A 1 83 ? -1.294 -1.183 9.376 1.00 97.81 83 VAL A O 1
ATOM 701 N N . VAL A 1 84 ? -1.095 -3.342 9.956 1.00 98.31 84 VAL A N 1
ATOM 702 C CA . VAL A 1 84 ? -2.386 -3.789 9.424 1.00 98.31 84 VAL A CA 1
ATOM 703 C C . VAL A 1 84 ? -3.030 -4.666 10.477 1.00 98.31 84 VAL A C 1
ATOM 705 O O . VAL A 1 84 ? -2.390 -5.599 10.950 1.00 98.31 84 VAL A O 1
ATOM 708 N N . VAL A 1 85 ? -4.292 -4.422 10.821 1.00 98.19 85 VAL A N 1
ATOM 709 C CA . VAL A 1 85 ? -5.065 -5.367 11.629 1.00 98.19 85 VAL A CA 1
ATOM 710 C C . VAL A 1 85 ? -6.414 -5.667 10.989 1.00 98.19 85 VAL A C 1
ATOM 712 O O . VAL A 1 85 ? -7.059 -4.798 10.406 1.00 98.19 85 VAL A O 1
ATOM 715 N N . VAL A 1 86 ? -6.792 -6.943 11.049 1.00 98.31 86 VAL A N 1
ATOM 716 C CA . VAL A 1 86 ? -7.998 -7.506 10.446 1.00 98.31 86 VAL A CA 1
ATOM 717 C C . VAL A 1 86 ? -8.833 -8.155 11.542 1.00 98.31 86 VAL A C 1
ATOM 719 O O . VAL A 1 86 ? -8.353 -9.016 12.286 1.00 98.31 86 VAL A O 1
ATOM 722 N N . ASP A 1 87 ? -10.085 -7.712 11.638 1.00 96.50 87 ASP A N 1
ATOM 723 C CA . ASP A 1 87 ? -11.133 -8.232 12.520 1.00 96.50 87 ASP A CA 1
ATOM 724 C C . ASP A 1 87 ? -10.766 -8.300 14.013 1.00 96.50 87 ASP A C 1
ATOM 726 O O . ASP A 1 87 ? -11.406 -9.032 14.757 1.00 96.50 87 ASP A O 1
ATOM 730 N N . ASN A 1 88 ? -9.746 -7.568 14.477 1.00 95.06 88 ASN A N 1
ATOM 731 C CA . ASN A 1 88 ? -9.159 -7.687 15.825 1.00 95.06 88 ASN A CA 1
ATOM 732 C C . ASN A 1 88 ? -8.572 -9.080 16.145 1.00 95.06 88 ASN A C 1
ATOM 734 O O . ASN A 1 88 ? -8.309 -9.383 17.306 1.00 95.06 88 ASN A O 1
ATOM 738 N N . HIS A 1 89 ? -8.363 -9.927 15.132 1.00 96.00 89 HIS A N 1
ATOM 739 C CA . HIS A 1 89 ? -7.861 -11.300 15.294 1.00 96.00 89 HIS A CA 1
ATOM 740 C C . HIS A 1 89 ? -6.457 -11.494 14.718 1.00 96.00 89 HIS A C 1
ATOM 742 O O . HIS A 1 89 ? -5.694 -12.322 15.221 1.00 96.00 89 HIS A O 1
ATOM 748 N N . PHE A 1 90 ? -6.116 -10.730 13.680 1.00 97.94 90 PHE A N 1
ATOM 749 C CA . PHE A 1 90 ? -4.822 -10.784 13.008 1.00 97.94 90 PHE A CA 1
ATOM 750 C C . PHE A 1 90 ? -4.219 -9.389 12.951 1.00 97.94 90 PHE A C 1
ATOM 752 O O . PHE A 1 90 ? -4.908 -8.442 12.575 1.00 97.94 90 PHE A O 1
ATOM 759 N N . ALA A 1 91 ? -2.933 -9.272 13.267 1.00 98.25 91 ALA A N 1
ATOM 760 C CA . ALA A 1 91 ? -2.165 -8.057 13.034 1.00 98.25 91 ALA A CA 1
ATOM 761 C C . ALA A 1 91 ? -0.853 -8.369 12.315 1.00 98.25 91 ALA A C 1
ATOM 763 O O . ALA A 1 91 ? -0.260 -9.424 12.522 1.00 98.25 91 ALA A O 1
ATOM 764 N N . CYS A 1 92 ? -0.383 -7.433 11.504 1.00 98.19 92 CYS A N 1
ATOM 765 C CA . CYS A 1 92 ? 0.949 -7.434 10.923 1.00 98.19 92 CYS A CA 1
ATOM 766 C C . CYS A 1 92 ? 1.650 -6.131 11.309 1.00 98.19 92 CYS A C 1
ATOM 768 O O . CYS A 1 92 ? 1.051 -5.064 11.154 1.00 98.19 92 CYS A O 1
ATOM 770 N N . ILE A 1 93 ? 2.880 -6.231 11.824 1.00 97.94 93 ILE A N 1
ATOM 771 C CA . ILE A 1 93 ? 3.741 -5.087 12.160 1.00 97.94 93 ILE A CA 1
ATOM 772 C C . ILE A 1 93 ? 5.187 -5.347 11.719 1.00 97.94 93 ILE A C 1
ATOM 774 O O . ILE A 1 93 ? 5.662 -6.485 11.768 1.00 97.94 93 ILE A O 1
ATOM 778 N N . GLY A 1 94 ? 5.921 -4.303 11.333 1.00 97.94 94 GLY A N 1
ATOM 779 C CA . GLY A 1 94 ? 7.330 -4.431 10.949 1.00 97.94 94 GLY A CA 1
ATOM 780 C C . GLY A 1 94 ? 7.858 -3.234 10.168 1.00 97.94 94 GLY A C 1
ATOM 781 O O . GLY A 1 94 ? 7.326 -2.135 10.303 1.00 97.94 94 GLY A O 1
ATOM 782 N N . GLY A 1 95 ? 8.900 -3.455 9.360 1.00 98.06 95 GLY A N 1
ATOM 783 C CA . GLY A 1 95 ? 9.511 -2.412 8.525 1.00 98.06 95 GLY A CA 1
ATOM 784 C C . GLY A 1 95 ? 8.823 -2.190 7.175 1.00 98.06 95 GLY A C 1
ATOM 785 O O . GLY A 1 95 ? 8.891 -1.087 6.639 1.00 98.06 95 GLY A O 1
ATOM 786 N N . LEU A 1 96 ? 8.078 -3.190 6.684 1.00 97.75 96 LEU A N 1
ATOM 787 C CA . LEU A 1 96 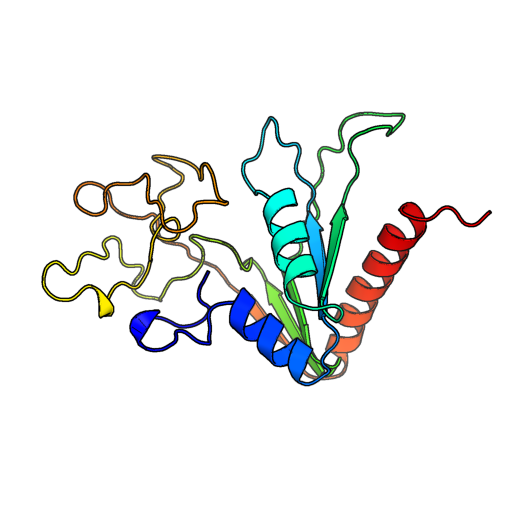? 7.426 -3.103 5.375 1.00 97.75 96 LEU A CA 1
ATOM 788 C C . LEU A 1 96 ? 6.186 -2.184 5.354 1.00 97.75 96 LEU A C 1
ATOM 790 O O . LEU A 1 96 ? 5.158 -2.529 5.942 1.00 97.75 96 LEU A O 1
ATOM 794 N N . ASP A 1 97 ? 6.240 -1.075 4.612 1.00 97.62 97 ASP A N 1
ATOM 795 C CA . ASP A 1 97 ? 5.056 -0.332 4.170 1.00 97.62 97 ASP A CA 1
ATOM 796 C C . ASP A 1 97 ? 4.409 -1.009 2.958 1.00 97.62 97 ASP A C 1
ATOM 798 O O . ASP A 1 97 ? 5.048 -1.609 2.090 1.00 97.62 97 ASP A O 1
ATOM 802 N N . LEU A 1 98 ? 3.104 -0.791 2.821 1.00 97.44 98 LEU A N 1
ATOM 803 C CA . LEU A 1 98 ? 2.396 -1.028 1.570 1.00 97.44 98 LEU A CA 1
ATOM 804 C C . LEU A 1 98 ? 2.676 0.122 0.583 1.00 97.44 98 LEU A C 1
ATOM 806 O O . LEU A 1 98 ? 1.779 0.900 0.258 1.00 97.44 98 LEU A O 1
ATOM 810 N N . CYS A 1 99 ? 3.909 0.215 0.076 1.00 95.56 99 CYS A N 1
ATOM 811 C CA . CYS A 1 99 ? 4.312 1.185 -0.949 1.00 95.56 99 CYS A CA 1
ATOM 812 C C . CYS A 1 99 ? 5.194 0.562 -2.054 1.00 95.56 99 CYS A C 1
ATOM 814 O O . CYS A 1 99 ? 5.401 -0.653 -2.096 1.00 95.56 99 CYS A O 1
ATOM 816 N N . PHE A 1 100 ? 5.636 1.378 -3.017 1.00 95.38 100 PHE A N 1
ATOM 817 C CA . PHE A 1 100 ? 6.480 0.920 -4.123 1.00 95.38 100 PHE A CA 1
ATOM 818 C C . PHE A 1 100 ? 7.912 0.605 -3.672 1.00 95.38 100 PHE A C 1
ATOM 820 O O . PHE A 1 100 ? 8.451 1.240 -2.771 1.00 95.38 100 PHE A O 1
ATOM 827 N N . GLY A 1 101 ? 8.545 -0.359 -4.342 1.00 94.88 101 GLY A N 1
ATOM 828 C CA . GLY A 1 101 ? 9.958 -0.707 -4.175 1.00 94.88 101 GLY A CA 1
ATOM 829 C C . GLY A 1 101 ? 10.271 -1.643 -3.005 1.00 94.88 101 GLY A C 1
ATOM 830 O O . GLY A 1 101 ? 11.409 -2.093 -2.903 1.00 94.88 101 GLY A O 1
ATOM 831 N N . GLN A 1 102 ? 9.287 -1.966 -2.158 1.00 97.19 102 GLN A N 1
ATOM 832 C CA . GLN A 1 102 ? 9.494 -2.807 -0.972 1.00 97.19 102 GLN A CA 1
ATOM 833 C C . GLN A 1 102 ? 9.259 -4.302 -1.192 1.00 97.19 102 GLN A C 1
ATOM 835 O O . GLN A 1 102 ? 9.789 -5.125 -0.447 1.00 97.19 102 GLN A O 1
ATOM 840 N N . TRP A 1 103 ? 8.447 -4.674 -2.188 1.00 97.88 103 TRP A N 1
ATOM 841 C CA . TRP A 1 103 ? 8.263 -6.086 -2.517 1.00 97.88 103 TRP A CA 1
ATOM 842 C C . TRP A 1 103 ? 9.599 -6.656 -2.998 1.00 97.88 103 TRP A C 1
ATOM 844 O O . TRP A 1 103 ? 10.229 -6.064 -3.867 1.00 97.88 103 TRP A O 1
ATOM 854 N N . ASP A 1 104 ? 10.032 -7.789 -2.453 1.00 98.06 104 ASP A N 1
ATOM 855 C CA . ASP A 1 104 ? 11.249 -8.475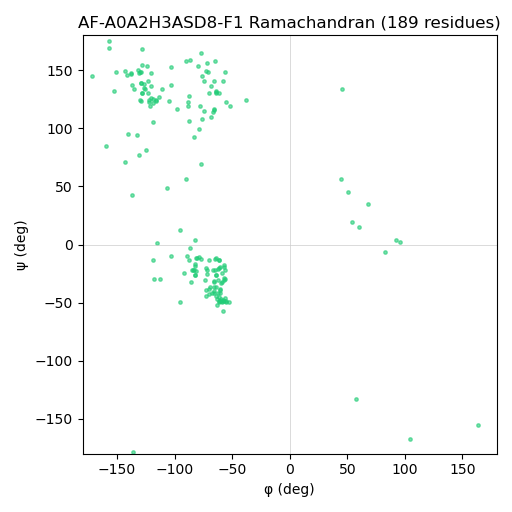 -2.885 1.00 98.06 104 ASP A CA 1
ATOM 856 C C . ASP A 1 104 ? 11.180 -9.968 -2.516 1.00 98.06 104 ASP A C 1
ATOM 858 O O . ASP A 1 104 ? 10.245 -10.433 -1.857 1.00 98.06 104 ASP A O 1
ATOM 862 N N . THR A 1 105 ? 12.180 -10.734 -2.942 1.00 96.94 105 THR A N 1
ATOM 863 C CA . THR A 1 105 ? 12.367 -12.140 -2.572 1.00 96.94 105 THR A CA 1
ATOM 864 C C . THR A 1 105 ? 13.784 -12.369 -2.056 1.00 96.94 105 THR A C 1
ATOM 866 O O . THR A 1 105 ? 14.666 -11.538 -2.246 1.00 96.94 105 THR A O 1
ATOM 869 N N . HIS A 1 106 ? 14.039 -13.537 -1.463 1.00 97.50 106 HIS A N 1
ATOM 870 C CA . HIS A 1 106 ? 15.362 -13.91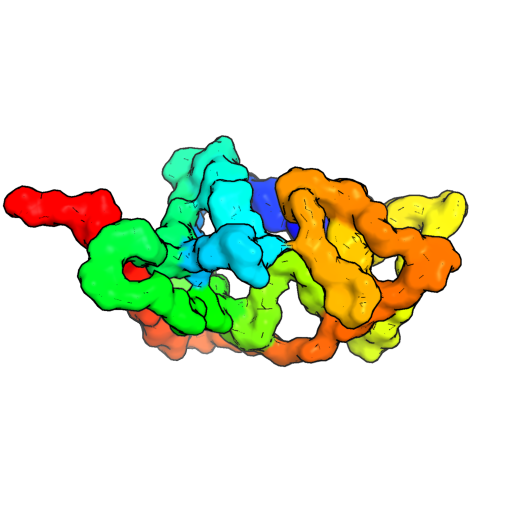8 -0.951 1.00 97.50 106 HIS A CA 1
ATOM 871 C C . HIS A 1 106 ? 16.488 -13.865 -2.001 1.00 97.50 106 HIS A C 1
ATOM 873 O O . HIS A 1 106 ? 17.656 -13.797 -1.629 1.00 97.50 106 HIS A O 1
ATOM 879 N N . SER A 1 107 ? 16.166 -13.929 -3.300 1.00 97.69 107 SER A N 1
ATOM 880 C CA . SER A 1 107 ? 17.169 -13.831 -4.366 1.00 97.69 107 SER A CA 1
ATOM 881 C C . SER A 1 107 ? 17.578 -12.395 -4.693 1.00 97.69 107 SER A C 1
ATOM 883 O O . SER A 1 107 ? 18.557 -12.224 -5.416 1.00 97.69 107 SER A O 1
ATOM 885 N N . HIS A 1 108 ? 16.855 -11.388 -4.184 1.00 98.00 108 HIS A N 1
ATOM 886 C CA . HIS A 1 108 ? 17.141 -9.966 -4.379 1.00 98.00 108 HIS A CA 1
ATOM 887 C C . HIS A 1 108 ? 17.491 -9.612 -5.842 1.00 98.00 108 HIS A C 1
ATOM 889 O O . HIS A 1 108 ? 18.580 -9.092 -6.111 1.00 98.00 108 HIS A O 1
ATOM 895 N N . PRO A 1 109 ? 16.609 -9.920 -6.81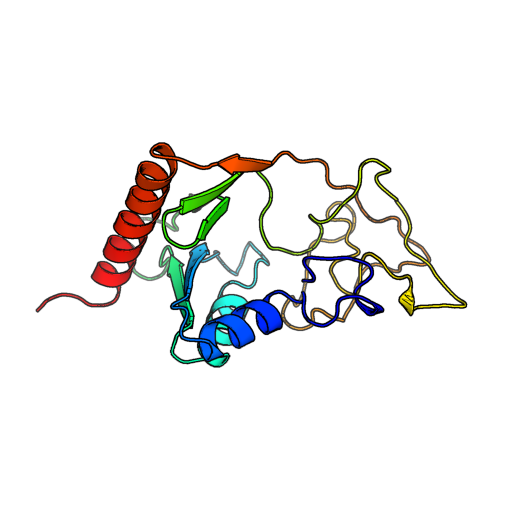9 1.00 96.88 109 PRO A N 1
ATOM 896 C CA . PRO A 1 109 ? 16.917 -9.731 -8.228 1.00 96.88 109 PRO A CA 1
ATOM 897 C C . PRO A 1 109 ? 17.189 -8.255 -8.536 1.00 96.88 109 PRO A C 1
ATOM 899 O O . PRO A 1 109 ? 16.415 -7.360 -8.180 1.00 96.88 109 PRO A O 1
ATOM 902 N N . LEU A 1 110 ? 18.304 -8.022 -9.231 1.00 96.69 110 LEU A N 1
ATOM 903 C CA . LEU A 1 110 ? 18.742 -6.696 -9.673 1.00 96.69 110 LEU A CA 1
ATOM 904 C C . LEU A 1 110 ? 18.054 -6.242 -10.965 1.00 96.69 110 LEU A C 1
ATOM 906 O O . LEU A 1 110 ? 17.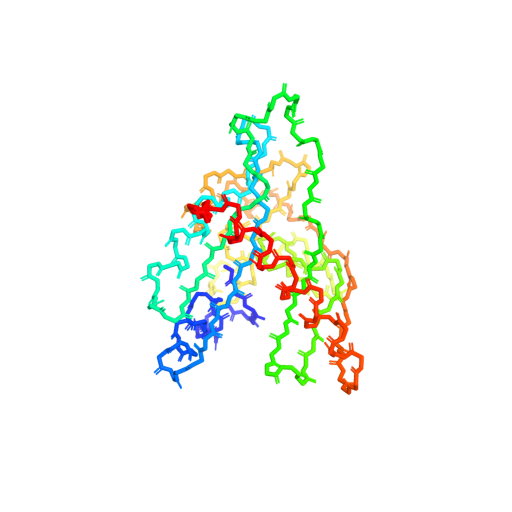931 -5.044 -11.195 1.00 96.69 110 LEU A O 1
ATOM 910 N N . ALA A 1 111 ? 17.621 -7.185 -11.801 1.00 95.50 111 ALA A N 1
ATOM 911 C CA . ALA A 1 111 ? 17.015 -6.927 -13.102 1.00 95.50 111 ALA A CA 1
ATOM 912 C C . ALA A 1 111 ? 15.688 -7.681 -13.243 1.00 95.50 111 ALA A C 1
ATOM 914 O O . ALA A 1 111 ? 15.531 -8.779 -12.708 1.00 95.50 111 ALA A O 1
ATOM 915 N N . ASP A 1 112 ? 14.761 -7.092 -13.995 1.00 95.56 112 ASP A N 1
ATOM 916 C CA . ASP A 1 112 ? 13.422 -7.623 -14.268 1.00 95.56 112 ASP A CA 1
ATOM 917 C C . ASP A 1 112 ? 13.032 -7.288 -15.712 1.00 95.56 112 ASP A C 1
ATOM 919 O O . ASP A 1 112 ? 12.248 -6.383 -15.993 1.00 95.56 112 ASP A O 1
ATOM 923 N N . VAL A 1 113 ? 13.690 -7.965 -16.655 1.00 93.25 113 VAL A N 1
ATOM 924 C CA . VAL A 1 113 ? 13.551 -7.704 -18.092 1.00 93.25 113 VAL A CA 1
ATOM 925 C C . VAL A 1 113 ? 13.084 -8.973 -18.787 1.00 93.25 113 VAL A C 1
ATOM 927 O O . VAL A 1 113 ? 13.769 -9.997 -18.783 1.00 93.25 113 VAL A O 1
ATOM 930 N N . HIS A 1 114 ? 11.918 -8.892 -19.424 1.00 94.00 114 HIS A N 1
ATOM 931 C CA . HIS A 1 114 ? 11.291 -10.015 -20.115 1.00 94.00 114 HIS A CA 1
ATOM 932 C C . HIS A 1 114 ? 10.855 -9.599 -21.529 1.00 94.00 114 HIS A C 1
ATOM 934 O O . HIS A 1 114 ? 9.675 -9.352 -21.766 1.00 94.00 114 HIS A O 1
ATOM 940 N N . PRO A 1 115 ? 11.794 -9.505 -22.490 1.00 90.25 115 PRO A N 1
ATOM 941 C CA . PRO A 1 115 ? 11.540 -8.890 -23.798 1.00 90.25 115 PRO A CA 1
ATOM 942 C C . PRO A 1 115 ? 10.552 -9.680 -24.665 1.00 90.25 115 PRO A C 1
ATOM 944 O O . PRO A 1 115 ? 9.954 -9.126 -25.581 1.00 90.25 115 PRO A O 1
ATOM 947 N N . THR A 1 116 ? 10.389 -10.974 -24.392 1.00 94.88 116 THR A N 1
ATOM 948 C CA . THR A 1 116 ? 9.485 -11.866 -25.125 1.00 94.88 116 THR A CA 1
ATOM 949 C C . THR A 1 116 ? 8.186 -12.160 -24.375 1.00 94.88 116 THR A C 1
ATOM 951 O O . THR A 1 116 ? 7.291 -12.762 -24.960 1.00 94.88 116 THR A O 1
ATOM 954 N N . ASP A 1 117 ? 8.078 -11.775 -23.098 1.00 96.19 117 ASP A N 1
ATOM 955 C CA . ASP A 1 117 ? 6.944 -12.129 -22.242 1.00 96.19 117 ASP A CA 1
ATOM 956 C C . ASP A 1 117 ? 6.814 -11.185 -21.034 1.00 96.19 117 ASP A C 1
ATOM 958 O O . ASP A 1 117 ? 7.271 -11.474 -19.926 1.00 96.19 117 ASP A O 1
ATOM 962 N N . PHE A 1 118 ? 6.146 -10.051 -21.242 1.00 92.88 118 PHE A N 1
ATOM 963 C CA . PHE A 1 118 ? 5.893 -9.060 -20.192 1.00 92.88 118 PHE A CA 1
ATOM 964 C C . PHE A 1 118 ? 4.987 -9.565 -19.059 1.00 92.88 118 PHE A C 1
ATOM 966 O O . PHE A 1 118 ? 4.914 -8.919 -18.015 1.00 92.88 118 PHE A O 1
ATOM 973 N N . SER A 1 119 ? 4.304 -10.710 -19.210 1.00 96.31 119 SER A N 1
ATOM 974 C CA . SER A 1 119 ? 3.487 -11.258 -18.117 1.00 96.31 119 SER A CA 1
ATOM 975 C C . SER A 1 119 ? 4.332 -11.673 -16.909 1.00 96.31 119 SER A C 1
ATOM 977 O O . SER A 1 119 ? 3.835 -11.695 -15.787 1.00 96.31 119 SER A O 1
ATOM 979 N N . ARG A 1 120 ? 5.629 -11.922 -17.126 1.00 96.50 120 ARG A N 1
ATOM 980 C CA . ARG A 1 120 ? 6.588 -12.339 -16.097 1.00 96.50 120 ARG A CA 1
ATOM 981 C C . ARG A 1 120 ? 7.122 -11.198 -15.237 1.00 96.50 120 ARG A C 1
ATOM 983 O O . ARG A 1 120 ? 7.742 -11.488 -14.219 1.00 96.50 120 ARG A O 1
ATOM 990 N N . THR A 1 121 ? 6.877 -9.942 -15.624 1.00 96.00 121 THR A N 1
ATOM 991 C CA . THR A 1 121 ? 7.346 -8.748 -14.907 1.00 96.00 121 THR A CA 1
ATOM 992 C C . THR A 1 121 ? 6.969 -8.819 -13.435 1.00 96.00 121 THR A C 1
ATOM 994 O O . THR A 1 121 ? 5.792 -8.865 -13.076 1.00 96.00 121 THR A O 1
ATOM 997 N N . LEU A 1 122 ? 7.979 -8.801 -12.574 1.00 96.69 122 LEU A N 1
ATOM 998 C CA . LEU A 1 122 ? 7.804 -8.825 -11.131 1.00 96.69 122 LEU A CA 1
ATOM 999 C C . LEU A 1 122 ? 7.601 -7.427 -10.560 1.00 96.69 122 LEU A C 1
ATOM 1001 O O . LEU A 1 122 ? 6.837 -7.300 -9.611 1.00 96.69 122 LEU A O 1
ATOM 1005 N N . PHE A 1 123 ? 8.203 -6.388 -11.137 1.00 96.38 123 PHE A N 1
ATOM 1006 C CA . PHE A 1 123 ? 8.222 -5.014 -10.626 1.00 96.38 123 PHE A CA 1
ATOM 1007 C C . PHE A 1 123 ? 7.685 -4.040 -11.698 1.00 96.38 123 PHE A C 1
ATOM 1009 O O . PHE A 1 123 ? 8.452 -3.427 -12.436 1.00 96.38 123 PHE A O 1
ATOM 1016 N N . PRO A 1 124 ? 6.357 -3.889 -11.856 1.00 94.38 124 PRO A N 1
ATOM 1017 C CA . PRO A 1 124 ? 5.784 -3.038 -12.889 1.00 94.38 124 PRO A CA 1
ATOM 1018 C C . PRO A 1 124 ? 5.894 -1.550 -12.527 1.00 94.38 124 PRO A C 1
ATOM 1020 O O . PRO A 1 124 ? 5.676 -1.157 -11.378 1.00 94.38 124 PRO A O 1
ATOM 1023 N N . GLY A 1 125 ? 6.108 -0.709 -13.541 1.00 93.31 125 GLY A N 1
ATOM 1024 C CA . GLY A 1 125 ? 6.071 0.750 -13.400 1.00 93.31 125 GLY A CA 1
ATOM 1025 C C . GLY A 1 125 ? 7.061 1.255 -12.353 1.00 93.31 125 GLY A C 1
ATOM 1026 O O . GLY A 1 125 ? 8.207 0.812 -12.321 1.00 93.31 125 GLY A O 1
ATOM 1027 N N . GLN A 1 126 ? 6.597 2.138 -11.467 1.00 93.31 126 GLN A N 1
ATOM 1028 C CA . GLN A 1 126 ? 7.431 2.723 -10.410 1.00 93.31 126 GLN A CA 1
ATOM 1029 C C . GLN A 1 126 ? 7.941 1.705 -9.382 1.00 93.31 126 GLN A C 1
ATOM 1031 O O . GLN A 1 126 ? 8.815 2.029 -8.591 1.00 93.31 126 GLN A O 1
ATOM 1036 N N . ASP A 1 127 ? 7.434 0.472 -9.366 1.00 95.25 127 ASP A N 1
ATOM 1037 C CA . ASP A 1 127 ? 7.906 -0.545 -8.427 1.00 95.25 127 ASP A CA 1
ATOM 1038 C C . ASP A 1 127 ? 9.317 -1.066 -8.763 1.00 95.25 127 ASP A C 1
ATOM 1040 O O . ASP A 1 127 ? 10.024 -1.559 -7.884 1.00 95.25 127 ASP A O 1
ATOM 1044 N N . TYR A 1 128 ? 9.751 -0.916 -10.021 1.00 95.44 128 TYR A N 1
ATOM 1045 C CA . TYR A 1 128 ? 11.151 -1.072 -10.405 1.00 95.44 128 TYR A CA 1
ATOM 1046 C C . TYR A 1 128 ? 11.893 0.236 -10.126 1.00 95.44 128 TYR A C 1
ATOM 1048 O O . TYR A 1 128 ? 11.927 1.138 -10.959 1.00 95.44 128 TYR A O 1
ATOM 1056 N N . ASN A 1 129 ? 12.481 0.347 -8.936 1.00 94.50 129 ASN A N 1
ATOM 1057 C CA . ASN A 1 129 ? 13.092 1.589 -8.473 1.00 94.50 129 ASN A CA 1
ATOM 1058 C C . ASN A 1 129 ? 14.532 1.403 -7.977 1.00 94.50 129 ASN A C 1
ATOM 1060 O O . ASN A 1 129 ? 14.916 0.338 -7.491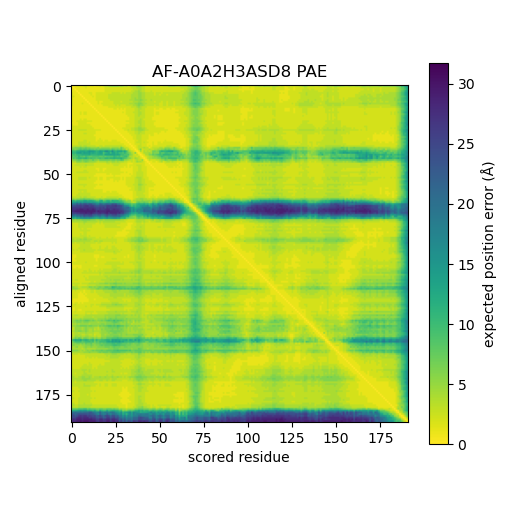 1.00 94.50 129 ASN A O 1
ATOM 1064 N N . ASN A 1 130 ? 15.316 2.479 -8.039 1.00 95.31 130 ASN A N 1
ATOM 1065 C CA . ASN A 1 130 ? 16.604 2.590 -7.371 1.00 95.31 130 ASN A CA 1
ATOM 1066 C C . ASN A 1 130 ? 16.774 4.001 -6.794 1.00 95.31 130 ASN A C 1
ATOM 1068 O O . ASN A 1 130 ? 17.263 4.904 -7.473 1.00 95.31 130 ASN A O 1
ATOM 1072 N N . ALA A 1 131 ? 16.437 4.155 -5.511 1.00 90.94 131 ALA A N 1
ATOM 1073 C CA . ALA A 1 131 ? 16.457 5.439 -4.808 1.00 90.94 131 ALA A CA 1
ATOM 1074 C C . ALA A 1 131 ? 17.849 6.100 -4.720 1.00 90.94 131 ALA A C 1
ATOM 1076 O O . ALA A 1 131 ? 17.953 7.276 -4.384 1.00 90.94 131 ALA A O 1
ATOM 1077 N N . ARG A 1 132 ? 18.940 5.374 -5.017 1.00 90.81 132 ARG A N 1
ATOM 1078 C CA . ARG A 1 132 ? 20.296 5.953 -5.099 1.00 90.81 132 ARG A CA 1
ATOM 1079 C C . ARG A 1 132 ? 20.573 6.629 -6.438 1.00 90.81 132 ARG A C 1
ATOM 1081 O O . ARG A 1 132 ? 21.460 7.473 -6.506 1.00 90.81 132 ARG A O 1
ATOM 1088 N N . ILE A 1 133 ? 19.842 6.245 -7.482 1.00 89.75 133 ILE A N 1
ATOM 1089 C CA . ILE A 1 133 ? 19.938 6.826 -8.825 1.00 89.75 133 ILE A CA 1
ATOM 1090 C C . ILE A 1 133 ? 18.879 7.914 -8.981 1.00 89.75 133 ILE A C 1
ATOM 1092 O O . ILE A 1 133 ? 19.180 9.026 -9.410 1.00 89.75 133 ILE A O 1
ATOM 1096 N N . MET A 1 134 ? 17.635 7.594 -8.625 1.00 84.81 134 MET A N 1
ATOM 1097 C CA . MET A 1 134 ? 16.515 8.514 -8.706 1.00 84.81 134 MET A CA 1
ATOM 1098 C C . MET A 1 134 ? 15.458 8.140 -7.673 1.00 84.81 134 MET A C 1
ATOM 1100 O O . MET A 1 134 ? 15.076 6.978 -7.568 1.00 84.81 134 MET A O 1
ATOM 1104 N N . ASP A 1 135 ? 14.987 9.132 -6.925 1.00 85.88 135 ASP A N 1
ATOM 1105 C CA . ASP A 1 135 ? 13.849 8.952 -6.026 1.00 85.88 135 ASP A CA 1
ATOM 1106 C C . ASP A 1 135 ? 12.520 8.929 -6.803 1.00 85.88 135 ASP A C 1
ATOM 1108 O O . ASP A 1 135 ? 12.459 9.332 -7.971 1.00 85.88 135 ASP A O 1
ATOM 1112 N N . PHE A 1 136 ? 11.449 8.473 -6.155 1.00 87.06 136 PHE A N 1
ATOM 1113 C CA . PHE A 1 136 ? 10.112 8.436 -6.740 1.00 87.06 136 PHE A CA 1
ATOM 1114 C C . PHE A 1 136 ? 9.655 9.829 -7.187 1.00 87.06 136 PHE A C 1
ATOM 1116 O O . PHE A 1 136 ? 9.878 10.839 -6.516 1.00 87.06 136 PHE A O 1
ATOM 1123 N N . LYS A 1 137 ? 8.977 9.883 -8.336 1.00 85.06 137 LYS A N 1
ATOM 1124 C CA . LYS A 1 137 ? 8.417 11.112 -8.904 1.00 85.06 137 LYS A CA 1
ATOM 1125 C C . LYS A 1 137 ? 7.035 10.838 -9.454 1.00 85.06 137 LYS A C 1
ATOM 1127 O O . LYS A 1 137 ? 6.773 9.752 -9.964 1.00 85.06 137 LYS A O 1
ATOM 1132 N N . ASP A 1 138 ? 6.169 11.843 -9.359 1.00 85.38 138 ASP A N 1
ATOM 1133 C CA . ASP A 1 138 ? 4.856 11.823 -9.998 1.00 85.38 138 ASP A CA 1
ATOM 1134 C C . ASP A 1 138 ? 4.074 10.531 -9.691 1.00 85.38 138 ASP A C 1
ATOM 1136 O O . ASP A 1 138 ? 3.513 9.904 -10.584 1.00 85.38 138 ASP A O 1
ATOM 1140 N N . VAL A 1 139 ? 4.062 10.105 -8.420 1.00 85.00 139 VAL A N 1
ATOM 1141 C CA . VAL A 1 139 ? 3.607 8.769 -7.969 1.00 85.00 139 VAL A CA 1
ATOM 1142 C C . VAL A 1 139 ? 2.167 8.404 -8.359 1.00 85.00 139 VAL A C 1
ATOM 1144 O O . VAL A 1 139 ? 1.824 7.224 -8.414 1.00 85.00 139 VAL A O 1
ATOM 1147 N N . GLY A 1 140 ? 1.329 9.395 -8.688 1.00 84.44 140 GLY A N 1
ATOM 1148 C CA . GLY A 1 140 ? 0.000 9.165 -9.269 1.00 84.44 140 GLY A CA 1
ATOM 1149 C C . GLY A 1 140 ? 0.049 8.505 -10.656 1.00 84.44 140 GLY A C 1
ATOM 1150 O O . GLY A 1 140 ? -0.855 7.757 -11.025 1.00 84.44 140 GLY A O 1
ATOM 1151 N N . TRP A 1 141 ? 1.140 8.694 -11.400 1.00 87.94 141 TRP A N 1
ATOM 1152 C CA . TRP A 1 141 ? 1.441 8.028 -12.668 1.00 87.94 141 TRP A CA 1
ATOM 1153 C C . TRP A 1 141 ? 2.220 6.731 -12.426 1.00 87.94 141 TRP A C 1
ATOM 1155 O O . TRP A 1 141 ? 3.313 6.520 -12.950 1.00 87.94 141 TRP A O 1
ATOM 1165 N N . TYR A 1 142 ? 1.641 5.837 -11.626 1.00 87.75 142 TYR A N 1
ATOM 1166 C CA . TYR A 1 142 ? 2.297 4.629 -11.111 1.00 87.75 142 TYR A CA 1
ATOM 1167 C C . TYR A 1 142 ? 2.823 3.655 -12.181 1.00 87.75 142 TYR A C 1
ATOM 1169 O O . TYR A 1 142 ? 3.703 2.844 -11.897 1.00 87.75 142 TYR A O 1
ATOM 1177 N N . ALA A 1 143 ? 2.253 3.680 -13.389 1.00 88.12 143 ALA A N 1
ATOM 1178 C CA . ALA A 1 143 ? 2.672 2.824 -14.498 1.00 88.12 143 ALA A CA 1
ATOM 1179 C C . ALA A 1 143 ? 3.891 3.382 -15.251 1.00 88.12 143 ALA A C 1
ATOM 1181 O O . ALA A 1 143 ? 4.560 2.631 -15.958 1.00 88.12 143 ALA A O 1
ATOM 1182 N N . SER A 1 144 ? 4.176 4.678 -15.100 1.00 83.25 144 SER A N 1
ATOM 1183 C CA . SER A 1 144 ? 5.397 5.287 -15.619 1.00 83.25 144 SER A CA 1
ATOM 1184 C C . SER A 1 144 ? 6.588 4.749 -14.836 1.00 83.25 144 SER A C 1
ATOM 1186 O O . SER A 1 144 ? 6.517 4.655 -13.615 1.00 83.25 144 SER A O 1
ATOM 1188 N N . ASN A 1 145 ? 7.672 4.397 -15.520 1.00 76.81 145 ASN A N 1
ATOM 1189 C CA . ASN A 1 145 ? 8.938 4.099 -14.869 1.00 76.81 145 ASN A CA 1
ATOM 1190 C C . ASN A 1 145 ? 9.989 5.083 -15.373 1.00 76.81 145 ASN A C 1
ATOM 1192 O O . ASN A 1 145 ? 10.240 5.166 -16.575 1.00 76.81 145 ASN A O 1
ATOM 1196 N N . THR A 1 146 ? 10.591 5.827 -14.453 1.00 76.19 146 THR A N 1
ATOM 1197 C CA . THR A 1 146 ? 11.644 6.789 -14.785 1.00 76.19 146 THR A CA 1
ATOM 1198 C C . THR A 1 146 ? 13.014 6.118 -14.896 1.00 76.19 146 THR A C 1
ATOM 1200 O O . THR A 1 146 ? 13.904 6.651 -15.556 1.00 76.19 146 THR A O 1
ATOM 1203 N N . LEU A 1 147 ? 13.197 4.946 -14.277 1.00 85.12 147 LEU A N 1
ATOM 1204 C CA . LEU A 1 147 ? 14.416 4.154 -14.386 1.00 85.12 147 LEU A CA 1
ATOM 1205 C C . LEU A 1 147 ? 14.315 3.207 -15.588 1.00 85.12 147 LEU A C 1
ATOM 1207 O O . LEU A 1 147 ? 13.419 2.370 -15.667 1.00 85.12 147 LEU A O 1
ATOM 1211 N N . SER A 1 148 ? 15.261 3.303 -16.522 1.00 86.62 148 SER A N 1
ATOM 1212 C CA . SER A 1 148 ? 15.326 2.378 -17.655 1.00 86.62 148 SER A CA 1
ATOM 1213 C C . SER A 1 148 ? 15.664 0.967 -17.172 1.00 86.62 148 SER A C 1
ATOM 1215 O O . SER A 1 148 ? 16.775 0.713 -16.707 1.00 86.62 148 SER A O 1
ATOM 1217 N N . ILE A 1 149 ? 14.724 0.029 -17.327 1.00 89.69 149 ILE A N 1
ATOM 1218 C CA . ILE A 1 149 ? 14.925 -1.390 -16.983 1.00 89.69 149 ILE A CA 1
ATOM 1219 C C . ILE A 1 149 ? 16.041 -2.050 -17.810 1.00 89.69 149 ILE A C 1
ATOM 1221 O O . ILE A 1 149 ? 16.574 -3.078 -17.410 1.00 89.69 149 ILE A O 1
ATOM 1225 N N . LEU A 1 150 ? 16.382 -1.473 -18.970 1.00 88.50 150 LEU A N 1
ATOM 1226 C CA . LEU A 1 150 ? 17.430 -1.977 -19.861 1.00 88.50 150 LEU A CA 1
ATOM 1227 C C . LEU A 1 150 ? 18.831 -1.507 -19.453 1.00 88.50 150 LEU A C 1
ATOM 1229 O O . LEU A 1 150 ? 19.814 -2.133 -19.838 1.00 88.50 150 LEU A O 1
ATOM 1233 N N . GLU A 1 151 ? 18.925 -0.409 -18.702 1.00 89.00 151 GLU A N 1
ATOM 1234 C CA . GLU A 1 151 ? 20.197 0.270 -18.425 1.00 89.00 151 GLU A CA 1
ATOM 1235 C C . GLU A 1 151 ? 20.553 0.281 -16.935 1.00 89.00 151 GLU A C 1
ATOM 1237 O O . GLU A 1 151 ? 21.731 0.297 -16.583 1.00 89.00 151 GLU A O 1
ATOM 1242 N N . GLY A 1 152 ? 19.554 0.272 -16.049 1.00 90.62 152 GLY A N 1
ATOM 1243 C CA . GLY A 1 152 ? 19.742 0.389 -14.607 1.00 90.62 152 GLY A CA 1
ATOM 1244 C C . GLY A 1 152 ? 19.198 -0.810 -13.846 1.00 90.62 152 GLY A C 1
ATOM 1245 O O . GLY A 1 152 ? 18.079 -1.253 -14.091 1.00 90.62 152 GLY A O 1
ATOM 1246 N N . ALA A 1 153 ? 19.964 -1.295 -12.870 1.00 95.06 153 ALA A N 1
ATOM 1247 C CA . ALA A 1 153 ? 19.483 -2.261 -11.887 1.00 95.06 153 ALA A CA 1
ATOM 1248 C C . ALA A 1 153 ? 18.558 -1.584 -10.863 1.00 95.06 153 ALA A C 1
ATOM 1250 O O . ALA A 1 153 ? 18.855 -0.478 -10.386 1.00 95.06 153 ALA A O 1
ATOM 1251 N N . ARG A 1 154 ? 17.481 -2.269 -10.465 1.00 96.25 154 ARG A N 1
ATOM 1252 C CA . ARG A 1 154 ? 16.716 -1.867 -9.278 1.00 96.25 154 ARG A CA 1
ATOM 1253 C C . ARG 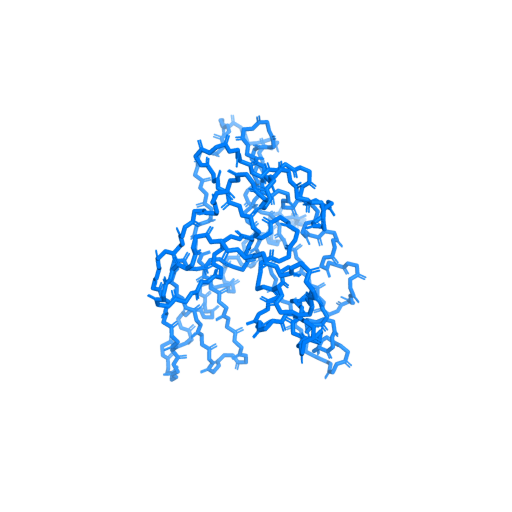A 1 154 ? 17.571 -2.020 -8.019 1.00 96.25 154 ARG A C 1
ATOM 1255 O O . ARG A 1 154 ? 18.530 -2.790 -7.994 1.00 96.25 154 ARG A O 1
ATOM 1262 N N . MET A 1 155 ? 17.217 -1.297 -6.965 1.00 97.19 155 MET A N 1
ATOM 1263 C CA . MET A 1 155 ? 17.814 -1.474 -5.643 1.00 97.19 155 MET A CA 1
ATOM 1264 C C . MET A 1 155 ? 17.030 -2.546 -4.877 1.00 97.19 155 MET A C 1
ATOM 1266 O O . MET A 1 155 ? 15.838 -2.339 -4.646 1.00 97.19 155 MET A O 1
ATOM 1270 N N . PRO A 1 156 ? 17.661 -3.664 -4.468 1.00 97.81 156 PRO A N 1
ATOM 1271 C CA . PRO A 1 156 ? 17.029 -4.638 -3.594 1.00 97.81 156 PRO A CA 1
ATOM 1272 C C . PRO A 1 156 ? 16.529 -4.054 -2.284 1.00 97.81 156 PRO A C 1
ATOM 1274 O O . PRO A 1 156 ? 17.131 -3.130 -1.736 1.00 97.81 156 PRO A O 1
ATOM 1277 N N . TRP A 1 157 ? 15.448 -4.637 -1.777 1.00 98.31 157 TRP A N 1
ATOM 1278 C CA . TRP A 1 157 ? 14.873 -4.298 -0.488 1.00 98.31 157 TRP A CA 1
ATOM 1279 C C . TRP A 1 157 ? 14.964 -5.513 0.422 1.00 98.31 157 TRP A C 1
ATOM 1281 O O . TRP A 1 157 ? 14.485 -6.594 0.085 1.00 98.31 157 TRP A O 1
ATOM 1291 N N . HIS A 1 158 ? 15.608 -5.339 1.569 1.00 98.19 158 HIS A N 1
ATOM 1292 C CA . HIS A 1 158 ? 15.708 -6.359 2.601 1.00 98.19 158 HIS A CA 1
ATOM 1293 C C . HIS A 1 158 ? 15.045 -5.827 3.863 1.00 98.19 158 HIS A C 1
ATOM 1295 O O . HIS A 1 158 ? 15.410 -4.752 4.336 1.00 98.19 158 HIS A O 1
ATOM 1301 N N . ASP A 1 159 ? 14.081 -6.571 4.396 1.00 98.31 159 ASP A N 1
ATOM 1302 C CA . ASP A 1 159 ? 13.266 -6.127 5.522 1.00 98.31 159 ASP A CA 1
ATOM 1303 C C . ASP A 1 159 ? 12.670 -7.315 6.283 1.00 98.31 159 ASP A C 1
ATOM 1305 O O . ASP A 1 159 ? 12.694 -8.456 5.813 1.00 98.31 159 ASP A O 1
ATOM 1309 N N . VAL A 1 160 ? 12.103 -7.033 7.453 1.00 97.94 160 VAL A N 1
ATOM 1310 C CA . VAL A 1 160 ? 11.440 -8.000 8.322 1.00 97.94 160 VAL A CA 1
ATOM 1311 C C . VAL A 1 160 ? 10.060 -7.478 8.713 1.00 97.94 160 VAL A C 1
ATOM 1313 O O . VAL A 1 160 ? 9.856 -6.305 9.033 1.00 97.94 160 VAL A O 1
ATOM 1316 N N . HIS A 1 161 ? 9.091 -8.386 8.724 1.00 97.81 161 HIS A N 1
ATOM 1317 C CA . HIS A 1 161 ? 7.733 -8.112 9.164 1.00 97.81 161 HIS A CA 1
ATOM 1318 C C . HIS A 1 161 ? 7.189 -9.331 9.905 1.00 97.81 161 HIS A C 1
ATOM 1320 O O . HIS A 1 161 ? 7.583 -10.464 9.625 1.00 97.81 161 HIS A O 1
ATOM 1326 N N . MET A 1 162 ? 6.305 -9.109 10.869 1.00 97.44 162 MET A N 1
ATOM 1327 C CA . MET A 1 162 ? 5.759 -10.158 11.724 1.00 97.44 162 MET A CA 1
ATOM 1328 C C . MET A 1 162 ? 4.242 -10.181 11.624 1.00 97.44 162 MET A C 1
ATOM 1330 O O . MET A 1 162 ? 3.608 -9.129 11.596 1.00 97.44 162 MET A O 1
ATOM 1334 N N . SER A 1 163 ? 3.671 -11.383 11.620 1.00 97.50 163 SER A N 1
ATOM 1335 C CA . SER A 1 163 ? 2.236 -11.605 11.790 1.00 97.50 163 SER A CA 1
ATOM 1336 C C . SER A 1 163 ? 1.956 -12.098 13.205 1.00 97.50 163 SER A C 1
ATOM 1338 O O . SER A 1 163 ? 2.676 -12.939 13.741 1.00 97.50 163 SER A O 1
ATOM 1340 N N . LEU A 1 164 ? 0.902 -11.564 13.802 1.00 97.56 164 LEU A N 1
ATOM 1341 C CA . LEU A 1 164 ? 0.527 -11.740 15.196 1.00 97.56 164 LEU A CA 1
ATOM 1342 C C . LEU A 1 164 ? -0.921 -12.222 15.263 1.00 97.56 164 LEU A C 1
ATOM 1344 O O . LEU A 1 164 ? -1.790 -11.730 14.540 1.00 97.56 164 LEU A O 1
ATOM 1348 N N . THR A 1 165 ? -1.169 -13.177 16.156 1.00 97.88 165 THR A N 1
ATOM 1349 C CA . THR A 1 165 ? -2.493 -13.746 16.430 1.00 97.88 165 THR A CA 1
ATOM 1350 C C . THR A 1 165 ? -2.650 -13.990 17.918 1.00 97.88 165 THR A C 1
ATOM 1352 O O . THR A 1 165 ? -1.697 -14.421 18.566 1.00 97.88 165 THR A O 1
ATOM 1355 N N . GLY A 1 166 ? -3.861 -13.815 18.438 1.00 96.75 166 GLY A N 1
ATOM 1356 C CA . GLY A 1 166 ? -4.164 -14.001 19.856 1.00 96.75 166 GLY A CA 1
ATOM 1357 C C . GLY A 1 166 ? -4.323 -12.670 20.597 1.00 96.75 166 GLY A C 1
ATOM 1358 O O . GLY A 1 166 ? -4.436 -11.625 19.956 1.00 96.75 166 GLY A O 1
ATOM 1359 N N . PRO A 1 167 ? -4.352 -12.688 21.942 1.00 97.19 167 PRO A N 1
ATOM 1360 C CA . PRO A 1 167 ? -4.737 -11.521 22.738 1.00 97.19 167 PRO A CA 1
ATOM 1361 C C . PRO A 1 167 ? -3.900 -10.260 22.488 1.00 97.19 167 PRO A C 1
ATOM 1363 O O . PRO A 1 167 ? -4.452 -9.168 22.545 1.00 97.19 167 PRO A O 1
ATOM 1366 N N . MET A 1 168 ? -2.615 -10.395 22.128 1.00 96.56 168 MET A N 1
ATOM 1367 C CA . MET A 1 168 ? -1.737 -9.248 21.838 1.00 96.56 168 MET A CA 1
ATOM 1368 C C . MET A 1 168 ? -2.205 -8.389 20.655 1.00 96.56 168 MET A C 1
ATOM 1370 O O . MET A 1 168 ? -1.797 -7.240 20.520 1.00 96.56 168 MET A O 1
ATOM 1374 N N . VAL A 1 169 ? -3.057 -8.928 19.774 1.00 98.44 169 VAL A N 1
ATOM 1375 C CA . VAL A 1 169 ? -3.626 -8.153 18.664 1.00 98.44 169 VAL A CA 1
ATOM 1376 C C . VAL A 1 169 ? -4.469 -6.995 19.198 1.00 98.44 169 VAL A C 1
ATOM 1378 O O . VAL A 1 169 ? -4.498 -5.938 18.576 1.00 98.44 169 VAL A O 1
ATOM 1381 N N . LEU A 1 170 ? -5.096 -7.151 20.368 1.00 97.94 170 LEU A N 1
ATOM 1382 C CA . LEU A 1 170 ? -5.930 -6.111 20.969 1.00 97.94 170 LEU A CA 1
ATOM 1383 C C . LEU A 1 170 ? -5.130 -4.867 21.369 1.00 97.94 170 LEU A C 1
ATOM 1385 O O . LEU A 1 170 ? -5.652 -3.765 21.232 1.00 97.94 170 LEU A O 1
ATOM 1389 N N . ASP A 1 171 ? -3.862 -5.016 21.758 1.00 98.06 171 ASP A N 1
ATOM 1390 C CA . ASP A 1 171 ? -2.991 -3.874 22.066 1.00 98.06 171 ASP A CA 1
ATOM 1391 C C . ASP A 1 171 ? -2.711 -3.042 20.800 1.00 98.06 171 ASP A C 1
ATOM 1393 O O . ASP A 1 171 ? -2.694 -1.811 20.820 1.00 98.06 171 ASP A O 1
ATOM 1397 N N . ILE A 1 172 ? -2.563 -3.716 19.654 1.00 97.88 172 ILE A N 1
ATOM 1398 C CA . ILE A 1 172 ? -2.348 -3.076 18.348 1.00 97.88 172 ILE A CA 1
ATOM 1399 C C . ILE A 1 172 ? -3.639 -2.419 17.848 1.00 97.88 172 ILE A C 1
ATOM 1401 O O . ILE A 1 172 ? -3.603 -1.315 17.301 1.00 97.88 172 ILE A O 1
ATOM 1405 N N . VAL A 1 173 ? -4.788 -3.068 18.066 1.00 98.12 173 VAL A N 1
ATOM 1406 C CA . VAL A 1 173 ? -6.108 -2.475 17.803 1.00 98.12 173 VAL A CA 1
ATOM 1407 C C . VAL A 1 173 ? -6.277 -1.203 18.621 1.00 98.12 173 VAL A C 1
ATOM 1409 O O . VAL A 1 173 ? -6.652 -0.177 18.060 1.00 98.12 173 VAL A O 1
ATOM 1412 N N . GLN A 1 174 ? -5.989 -1.255 19.923 1.00 97.94 174 GLN A N 1
ATOM 1413 C CA . GLN A 1 174 ? -6.104 -0.103 20.810 1.00 97.94 174 GLN A CA 1
ATOM 1414 C C . GLN A 1 174 ? -5.234 1.051 20.310 1.00 97.94 174 GLN A C 1
ATOM 1416 O O . GLN A 1 174 ? -5.753 2.149 20.124 1.00 97.94 174 GLN A O 1
ATOM 1421 N N . HIS A 1 175 ? -3.963 0.785 19.990 1.00 97.81 175 HIS A N 1
ATOM 1422 C CA . HIS A 1 175 ? -3.063 1.780 19.409 1.00 97.81 175 HIS A CA 1
ATOM 1423 C C . HIS A 1 175 ? -3.657 2.455 18.159 1.00 97.81 175 HIS A C 1
ATOM 1425 O O . HIS A 1 175 ? -3.695 3.685 18.072 1.00 97.81 175 HIS A O 1
ATOM 1431 N N . PHE A 1 176 ? -4.163 1.663 17.206 1.00 97.88 176 PHE A N 1
ATOM 1432 C CA . PHE A 1 176 ? -4.769 2.196 15.985 1.00 97.88 176 PHE A CA 1
ATOM 1433 C C . PHE A 1 176 ? -6.033 3.019 16.278 1.00 97.88 176 PHE A C 1
ATOM 1435 O O . PHE A 1 176 ? -6.209 4.102 15.724 1.00 97.88 176 PHE A O 1
ATOM 1442 N N . VAL A 1 177 ? -6.915 2.525 17.151 1.00 97.31 177 VAL A N 1
ATOM 1443 C CA . VAL A 1 177 ? -8.192 3.173 17.486 1.00 97.31 177 VAL A CA 1
ATOM 1444 C C . VAL A 1 177 ? -7.978 4.489 18.232 1.00 97.31 177 VAL A C 1
ATOM 1446 O O . VAL A 1 177 ? -8.655 5.472 17.930 1.00 97.31 177 VAL A O 1
ATOM 1449 N N . GLU A 1 178 ? -7.045 4.533 19.181 1.00 96.81 178 GLU A N 1
ATOM 1450 C CA . GLU A 1 178 ? -6.687 5.759 19.899 1.00 96.81 178 GLU A CA 1
ATOM 1451 C C . GLU A 1 178 ? -6.165 6.822 18.931 1.00 96.81 178 GLU A C 1
ATOM 1453 O O . GLU A 1 178 ? -6.682 7.940 18.919 1.00 96.81 178 GLU A O 1
ATOM 1458 N N . ARG A 1 179 ? -5.226 6.452 18.047 1.00 95.88 179 ARG A N 1
ATOM 1459 C CA . ARG A 1 179 ? -4.707 7.347 17.003 1.00 95.88 179 ARG A CA 1
ATOM 1460 C C . ARG A 1 179 ? -5.815 7.825 16.066 1.00 95.88 179 ARG A C 1
ATOM 1462 O O . ARG A 1 179 ? -5.909 9.011 15.772 1.00 95.88 179 ARG A O 1
ATOM 1469 N N . TRP A 1 180 ? -6.665 6.913 15.601 1.00 96.56 180 TRP A N 1
ATOM 1470 C CA . TRP A 1 180 ? -7.778 7.241 14.713 1.00 96.56 180 TRP A CA 1
ATOM 1471 C C . TRP A 1 180 ? -8.720 8.275 15.338 1.00 96.56 180 TRP A C 1
ATOM 1473 O O . TRP A 1 180 ? -9.101 9.249 14.690 1.00 96.56 180 TRP A O 1
ATOM 1483 N N . ASN A 1 181 ? -9.102 8.062 16.598 1.00 95.38 181 ASN A N 1
ATOM 1484 C CA . ASN A 1 181 ? -10.018 8.949 17.306 1.00 95.38 181 ASN A CA 1
ATOM 1485 C C . ASN A 1 181 ? -9.389 10.311 17.613 1.00 95.38 181 ASN A C 1
ATOM 1487 O O . ASN A 1 181 ? -10.098 11.309 17.529 1.00 95.38 181 ASN A O 1
ATOM 1491 N N . GLU A 1 182 ? -8.093 10.354 17.929 1.00 92.69 182 GLU A N 1
ATOM 1492 C CA . GLU A 1 182 ? -7.345 11.597 18.141 1.00 92.69 182 GLU A CA 1
ATOM 1493 C C . GLU A 1 182 ? -7.301 12.445 16.865 1.00 92.69 182 GLU A C 1
ATOM 1495 O O . GLU A 1 182 ? -7.760 13.586 16.875 1.00 92.69 182 GLU A O 1
ATOM 1500 N N . ILE A 1 183 ? -6.882 11.859 15.739 1.00 91.69 183 ILE A N 1
ATOM 1501 C CA . ILE A 1 183 ? -6.824 12.565 14.451 1.00 91.69 183 ILE A CA 1
ATOM 1502 C C . ILE A 1 183 ? -8.221 13.037 14.031 1.00 91.69 183 ILE A C 1
ATOM 1504 O O . ILE A 1 183 ? -8.410 14.205 13.703 1.00 91.69 183 ILE A O 1
ATOM 1508 N N . ARG A 1 184 ? -9.228 12.154 14.088 1.00 88.00 184 ARG A N 1
ATOM 1509 C CA . ARG A 1 184 ? -10.602 12.514 13.708 1.00 88.00 184 ARG A CA 1
ATOM 1510 C C . ARG A 1 184 ? -11.194 13.591 14.625 1.00 88.00 184 ARG A C 1
ATOM 1512 O O . ARG A 1 184 ? -11.969 14.414 14.155 1.00 88.00 184 ARG A O 1
ATOM 1519 N N . GLY A 1 185 ? -10.882 13.564 15.922 1.00 77.75 185 GLY A N 1
ATOM 1520 C CA . GLY A 1 185 ? -11.324 14.583 16.877 1.00 77.75 185 GLY A CA 1
ATOM 1521 C C . GLY A 1 185 ? -10.721 15.960 16.593 1.00 77.75 185 GLY A C 1
ATOM 1522 O O . GLY A 1 185 ? -11.391 16.966 16.788 1.00 77.75 185 GLY A O 1
ATOM 1523 N N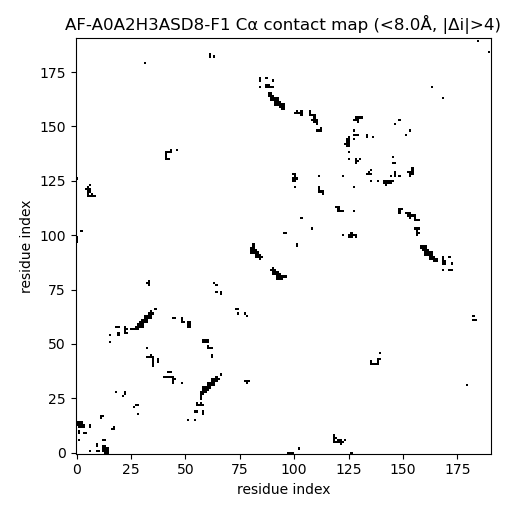 . ASN A 1 186 ? -9.497 16.010 16.065 1.00 61.41 186 ASN A N 1
ATOM 1524 C CA . ASN A 1 186 ? -8.872 17.260 15.631 1.00 61.41 186 ASN A CA 1
ATOM 1525 C C . ASN A 1 186 ? -9.476 17.802 14.319 1.00 61.41 186 ASN A C 1
ATOM 1527 O O . ASN A 1 186 ? -9.536 19.017 14.140 1.00 61.41 186 ASN A O 1
ATOM 1531 N N . ASP A 1 187 ? -9.956 16.927 13.427 1.00 58.94 187 ASP A N 1
ATOM 1532 C CA . ASP A 1 187 ? -10.607 17.319 12.163 1.00 58.94 187 ASP A CA 1
ATOM 1533 C C . ASP A 1 187 ? -12.019 17.913 12.362 1.00 58.94 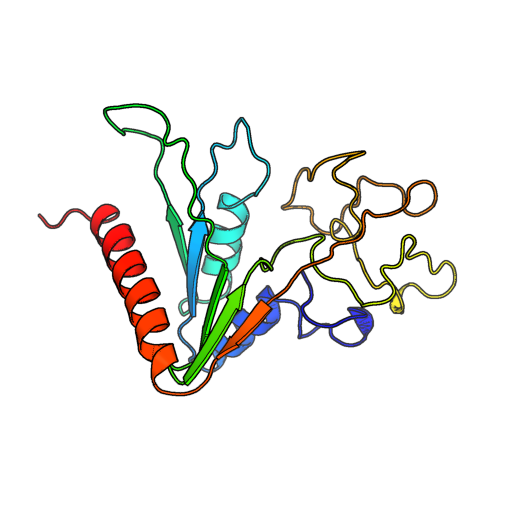187 ASP A C 1
ATOM 1535 O O . ASP A 1 187 ? -12.521 18.630 11.494 1.00 58.94 187 ASP A O 1
ATOM 1539 N N . PHE A 1 188 ? -12.664 17.641 13.503 1.00 47.56 188 PHE A N 1
ATOM 1540 C CA . PHE A 1 188 ? -13.988 18.157 13.859 1.00 47.56 188 PHE A CA 1
ATOM 1541 C C . PHE A 1 188 ? -13.969 18.703 15.292 1.00 47.56 188 PHE A C 1
ATOM 1543 O O . PHE A 1 188 ? -14.188 17.927 16.227 1.00 47.56 188 PHE A O 1
ATOM 1550 N N . PRO A 1 189 ? -13.742 20.018 15.493 1.00 45.22 189 PRO A N 1
ATOM 1551 C CA . PRO A 1 189 ? -13.871 20.616 16.813 1.00 45.22 189 PRO A CA 1
ATOM 1552 C C . PRO A 1 189 ? -15.272 20.309 17.346 1.00 45.22 189 PRO A C 1
ATOM 1554 O O . PRO A 1 189 ? -16.270 20.608 16.691 1.00 45.22 189 PRO A O 1
ATOM 1557 N N . THR A 1 190 ? -15.356 19.670 18.509 1.00 41.94 190 THR A N 1
ATOM 1558 C CA . THR A 1 190 ? -16.604 19.645 19.269 1.00 41.94 190 THR A CA 1
ATOM 1559 C C . THR A 1 190 ? -16.891 21.077 19.707 1.00 41.94 190 THR A C 1
ATOM 1561 O O . THR A 1 190 ? -16.078 21.641 20.443 1.00 41.94 190 THR A O 1
ATOM 1564 N N . ASP A 1 191 ? -17.994 21.642 19.213 1.00 36.53 191 ASP A N 1
ATOM 1565 C CA . ASP A 1 191 ? -18.581 22.893 19.713 1.00 36.53 191 ASP A CA 1
ATOM 1566 C C . ASP A 1 191 ? -18.795 22.859 21.239 1.00 36.53 191 ASP A C 1
ATOM 1568 O O . ASP A 1 191 ? -19.187 21.786 21.768 1.00 36.53 191 ASP A O 1
#

Foldseek 3Di:
DFPDPPCLVPVCRPPLNVLLVVVVVVAQAEEEAEDDPVVPDDPPVVVVQVSQVVSHVSGHYHYDDDQPPPPDDRDPDIPQWAWDDDPLFKIKTWNDHPDAQADDDPVQFFAFDDPPDPSRGGQAACNQAAVVVPDDDPCNPRRHHPDDRVPGTGGGHDIDMDMDGDDVSVVVVVVVVVVVCVRVCVVDPDD

Mean predicted aligned error: 5.11 Å

Sequence (191 aa):
LYLRRPPADYLEYRLDRLLKRKAEQGVKIYVIVYKEVTQTMAMGSWHTKHTLDDLHPNINCLRHPDHIGSKDSVQFWSHHEKVVVVDNHFACIGGLDLCFGQWDTHSHPLADVHPTDFSRTLFPGQDYNNARIMDFKDVGWYASNTLSILEGARMPWHDVHMSLTGPMVLDIVQHFVERWNEIRGNDFPTD

InterPro domains:
  IPR001736 Phospholipase D/Transphosphatidylase [PF00614] (76-100)
  IPR001736 Phospholipase D/Transphosphatidylase [PS50035] (75-102)
  IPR001736 Phospholipase D/Transphosphatidylase [SM00155] (75-102)
  IPR015679 Phospholipase D family [PTHR18896] (1-184)

Radius of gyration: 18.22 Å; Cα contacts (8 Å, |Δi|>4): 267; chains: 1; bounding box: 40×42×48 Å

Solvent-accessible surface area (backbone atoms only — not comparable to full-atom values): 11557 Å² total; per-residue (Å²): 106,61,82,42,73,31,42,72,85,30,66,64,37,24,50,69,56,39,50,36,56,41,32,76,72,68,42,76,43,79,44,80,43,47,41,67,62,70,93,83,43,74,79,50,44,69,58,53,32,53,58,48,38,71,60,34,95,39,32,46,52,49,69,39,66,76,67,80,81,54,95,63,70,75,70,88,74,77,71,77,82,29,76,51,75,47,95,68,47,38,28,36,44,44,72,64,60,100,56,72,40,54,80,67,58,98,80,49,68,43,70,74,78,48,95,89,45,68,58,65,39,65,49,65,28,46,33,40,34,26,70,92,83,49,64,76,68,69,66,88,51,44,74,54,52,93,58,52,67,90,82,48,63,36,51,64,46,86,82,56,72,46,79,43,70,51,77,74,23,48,60,55,47,47,54,52,51,54,52,50,51,52,56,54,47,70,77,46,76,81,129

Organism: NCBI:txid1076256

pLDDT: mean 91.09, std 12.19, range [36.53, 98.81]